Protein AF-A0A956HZP6-F1 (afdb_monomer)

Radius of gyration: 21.7 Å; Cα contacts (8 Å, |Δi|>4): 193; chains: 1; bounding box: 65×34×63 Å

Solvent-accessible surface area (backbone atoms only — not comparable to full-atom values): 13496 Å² total; per-residue (Å²): 107,74,57,55,53,46,36,63,72,67,69,56,86,74,52,71,66,60,50,50,33,56,49,45,29,56,68,40,27,44,42,41,53,42,36,45,30,47,44,70,70,51,49,24,51,63,95,44,74,67,92,66,64,68,86,61,44,36,73,67,46,27,52,52,44,39,52,51,35,52,50,25,48,51,52,38,52,54,50,51,49,52,28,51,78,69,73,67,53,59,60,72,40,51,50,50,49,54,52,50,31,52,51,35,38,43,37,48,64,71,26,70,66,41,36,44,52,56,35,54,49,50,52,50,51,53,51,49,54,56,48,50,54,52,51,50,52,53,42,22,54,32,50,77,69,64,50,51,68,50,70,67,62,46,60,32,31,35,71,73,70,13,40,53,42,37,55,50,47,55,48,50,52,53,49,51,52,51,51,50,46,53,50,42,48,75,66,38,77,83,57,35,43,59,93,66,80,30,88,51,58,63,63,56,52,48,44,63,52,52,50,51,54,49,50,53,47,50,52,51,46,54,49,53,54,62,57,65,66,43,94,83,58,50,91,75,66,44,86,91,48,60,68,57,77,79,128

pLDDT: mean 78.81, std 13.66, range [35.34, 98.06]

Foldseek 3Di:
DVLVVLCVVLVDDDDPVLVCLLVLLLVLLQPLLVLVCQLVVQQAAVPDRDPD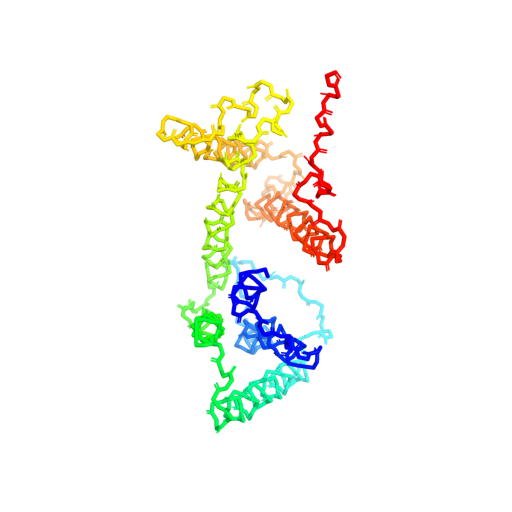PVVSNDPVNNVVSVVSNVVSVVVNVVVQVVCVVVVNHSVVSNVVSVVSSVLSNCLCVVPDTNHSVVSVVVVVVVVVVVVLVVVLVLLQVCLVVVQDPDPVSNCCHHPDVNVVSSVVVVVVVVVVLVVVLVVCQVVVVPVQPVVNVHPRHSVVSCCVRVVVVVVVVVVVVVQQVVVVPDPPDDSCNRPVRPRNPDD

Sequence (247 aa):
YLTDIYRKRAGTKESTRSRFIDYGLLMVSIYPIAAYKLVHSDFMLGDVEILIPDFLRIPATYWAVWAAFAFFLSAWLVKTWHEYRAGTVNVPKTLLIAVTASVAFFVPAAAEGERLELAFQSVNAWHAIQYMGILWYIQKIRKERGLIGSKFIRSISGQGRGAWLFYGFCFAVTMGMFFTLVSAANADIFGFSAKHGRDLGFQQYYYMGVLSCLLIHYVFDGYLFSVSHKAEQTLERIPFATPSLAR

Secondary structure (DSSP, 8-state):
-HHHHHHHHHT----HHHHHHHHHHHHHTTHHHHHHHHHTT--EETTEE----GGGSSHHHHHHHHHHHHHHHHHHHHHHHHHHHTT---HHHHHHHHHHHHHHHHHHHHS-TTBHHHHHHHHHHHHHHHHHHHHHHHHHHHHHTT----HHHHHHSSSTHHHHHHHHHHHHHHHHHHHHHHHHHHTTTTS-SGGGT----HHHHHHHHHHHHHHHHHHHHHHHHHHHTSTT--TTSSTT-PPP---

Structure (mmCIF, N/CA/C/O backbone):
data_AF-A0A956HZP6-F1
#
_entry.id   AF-A0A956HZP6-F1
#
loop_
_atom_site.group_PDB
_atom_site.id
_atom_site.type_symbol
_atom_site.label_atom_id
_atom_site.label_alt_id
_atom_site.label_comp_id
_atom_site.label_asym_id
_atom_site.label_entity_id
_atom_site.label_seq_id
_atom_site.pdbx_PDB_ins_code
_atom_site.Cartn_x
_atom_site.Cartn_y
_atom_site.Cartn_z
_atom_site.occupancy
_atom_site.B_iso_or_equiv
_atom_site.auth_seq_id
_atom_site.auth_comp_id
_atom_site.auth_asym_id
_atom_site.auth_atom_id
_atom_site.pdbx_PDB_model_num
ATOM 1 N N . TYR A 1 1 ? -6.935 -3.672 6.930 1.00 68.06 1 TYR A N 1
ATOM 2 C CA . TYR A 1 1 ? -6.952 -3.051 8.272 1.00 68.06 1 TYR A CA 1
ATOM 3 C C . TYR A 1 1 ? -8.075 -2.042 8.468 1.00 68.06 1 TYR A C 1
ATOM 5 O O . TYR A 1 1 ? -8.963 -2.318 9.262 1.00 68.06 1 TYR A O 1
ATOM 13 N N . LEU A 1 2 ? -8.103 -0.901 7.762 1.00 75.06 2 LEU A N 1
ATOM 14 C CA . LEU A 1 2 ? -9.185 0.091 7.931 1.00 75.06 2 LEU A CA 1
ATOM 15 C C . LEU A 1 2 ? -10.581 -0.507 7.682 1.00 75.06 2 LEU A C 1
ATOM 17 O O . LEU A 1 2 ? -11.509 -0.264 8.451 1.00 75.06 2 LEU A O 1
ATOM 21 N N . THR A 1 3 ? -10.710 -1.369 6.671 1.00 79.00 3 THR A N 1
ATOM 22 C CA . THR A 1 3 ? -11.930 -2.148 6.411 1.00 79.00 3 THR A CA 1
ATOM 23 C C . THR A 1 3 ? -12.341 -3.023 7.604 1.00 79.00 3 THR A C 1
ATOM 25 O O . THR A 1 3 ? -13.524 -3.108 7.917 1.00 79.00 3 THR A O 1
ATOM 28 N N . ASP A 1 4 ? -11.390 -3.611 8.335 1.00 77.19 4 ASP A N 1
ATOM 29 C CA . ASP A 1 4 ? -11.655 -4.415 9.538 1.00 77.19 4 ASP A CA 1
ATOM 30 C C . ASP A 1 4 ? -12.055 -3.577 10.750 1.00 77.19 4 ASP A C 1
ATOM 32 O O . ASP A 1 4 ? -12.904 -4.006 11.530 1.00 77.19 4 ASP A O 1
ATOM 36 N N . ILE A 1 5 ? -11.518 -2.361 10.884 1.00 77.44 5 ILE A N 1
ATOM 37 C CA . ILE A 1 5 ? -11.979 -1.408 11.903 1.00 77.44 5 ILE A CA 1
ATOM 38 C C . ILE A 1 5 ? -13.450 -1.062 11.663 1.00 77.44 5 ILE A C 1
ATOM 40 O O . ILE A 1 5 ? -14.246 -1.116 12.601 1.00 77.44 5 ILE A O 1
ATOM 44 N N . TYR A 1 6 ? -13.833 -0.757 10.419 1.00 82.50 6 TYR A N 1
ATOM 45 C CA . TYR A 1 6 ? -15.230 -0.467 10.090 1.00 82.50 6 TYR A CA 1
ATOM 46 C C . TYR A 1 6 ? -16.151 -1.664 10.338 1.00 82.50 6 TYR A C 1
ATOM 48 O O . TYR A 1 6 ? -17.255 -1.473 10.847 1.00 82.50 6 TYR A O 1
ATOM 56 N N . ARG A 1 7 ? -15.701 -2.891 10.048 1.00 80.38 7 ARG A N 1
ATOM 57 C CA . ARG A 1 7 ? -16.441 -4.122 10.381 1.00 80.38 7 ARG A CA 1
ATOM 58 C C . ARG A 1 7 ? -16.631 -4.276 11.887 1.00 80.38 7 ARG A C 1
ATOM 60 O O . ARG A 1 7 ? -17.752 -4.449 12.354 1.00 80.38 7 ARG A O 1
ATOM 67 N N . LYS A 1 8 ? -15.549 -4.144 12.660 1.00 80.19 8 LYS A N 1
ATOM 68 C CA . LYS A 1 8 ? -15.593 -4.252 14.125 1.00 80.19 8 LYS A CA 1
ATOM 69 C C . LYS A 1 8 ? -16.510 -3.194 14.739 1.00 80.19 8 LYS A C 1
ATOM 71 O O . LYS A 1 8 ? -17.263 -3.511 15.652 1.00 80.19 8 LYS A O 1
ATOM 76 N N . ARG A 1 9 ? -16.479 -1.963 14.219 1.00 81.25 9 ARG A N 1
ATOM 77 C CA . ARG A 1 9 ? -17.349 -0.866 14.665 1.00 81.25 9 ARG A CA 1
ATOM 78 C C . ARG A 1 9 ? -18.823 -1.110 14.340 1.00 81.25 9 ARG A C 1
ATOM 80 O O . ARG A 1 9 ? -19.668 -0.757 15.150 1.00 81.25 9 ARG A O 1
ATOM 87 N N . ALA A 1 10 ? -19.126 -1.697 13.184 1.00 82.44 10 ALA A N 1
ATOM 88 C CA . ALA A 1 10 ? -20.497 -2.029 12.804 1.00 82.44 10 ALA A CA 1
ATOM 89 C C . ALA A 1 10 ? -21.084 -3.190 13.627 1.00 82.44 10 ALA A C 1
ATOM 91 O O . ALA A 1 10 ? -22.293 -3.391 13.614 1.00 82.44 10 ALA A O 1
ATOM 92 N N . GLY A 1 11 ? -20.248 -3.970 14.325 1.00 77.19 11 GLY A N 1
ATOM 93 C CA . GLY A 1 11 ? -20.685 -5.120 15.122 1.00 77.19 11 GLY A CA 1
ATOM 94 C C . GLY A 1 11 ? -21.186 -6.305 14.287 1.00 77.19 11 GLY A C 1
ATOM 95 O O . GLY A 1 11 ? -21.578 -7.329 14.844 1.00 77.19 11 GLY A O 1
ATOM 96 N N . THR A 1 12 ? -21.147 -6.203 12.958 1.00 71.00 12 THR A N 1
ATOM 97 C CA . THR A 1 12 ? -21.610 -7.234 12.033 1.00 71.00 12 THR A CA 1
ATOM 98 C C . THR A 1 12 ? -20.493 -8.232 11.728 1.00 71.00 12 THR A C 1
ATOM 100 O O . THR A 1 12 ? -19.383 -7.877 11.324 1.00 71.00 12 THR A O 1
ATOM 103 N N . LYS A 1 13 ? -20.780 -9.525 11.918 1.00 72.81 13 LYS A N 1
ATOM 104 C CA . LYS A 1 13 ? -19.875 -10.608 11.510 1.00 72.81 13 LYS A CA 1
ATOM 105 C C . LYS A 1 13 ? -20.058 -10.884 10.020 1.00 72.81 13 LYS A C 1
ATOM 107 O O . LYS A 1 13 ? -20.946 -11.629 9.622 1.00 72.81 13 LYS A O 1
ATOM 112 N N . GLU A 1 14 ? -19.212 -10.275 9.198 1.00 77.31 14 GLU A N 1
ATOM 113 C CA . GLU A 1 14 ? -19.155 -10.570 7.764 1.00 77.31 14 GLU A CA 1
ATOM 114 C C . GLU A 1 14 ? -18.536 -11.949 7.497 1.00 77.31 14 GLU A C 1
ATOM 116 O O . GLU A 1 14 ? -17.606 -12.382 8.183 1.00 77.31 14 GLU A O 1
ATOM 121 N N . SER A 1 15 ? -19.035 -12.637 6.468 1.00 85.56 15 SER A N 1
ATOM 122 C CA . SER A 1 15 ? -18.525 -13.951 6.073 1.00 85.56 15 SER A CA 1
ATOM 123 C C . SER A 1 15 ? -17.097 -13.865 5.523 1.00 85.56 15 SER A C 1
ATOM 125 O O . SER A 1 15 ? -16.720 -12.887 4.876 1.00 85.56 15 SER A O 1
ATOM 127 N N . THR A 1 16 ? -16.303 -14.927 5.691 1.00 84.75 16 THR A N 1
ATOM 128 C CA . THR A 1 16 ? -14.944 -15.014 5.119 1.00 84.75 16 THR A CA 1
ATOM 129 C C . THR A 1 16 ? -14.937 -14.801 3.602 1.00 84.75 16 THR A C 1
ATOM 131 O O . THR A 1 16 ? -14.013 -14.189 3.074 1.00 84.75 16 THR A O 1
ATOM 134 N N . ARG A 1 17 ? -16.003 -15.223 2.906 1.00 89.06 17 ARG A N 1
ATOM 135 C CA . ARG A 1 17 ? -16.184 -14.984 1.465 1.00 89.06 17 ARG A CA 1
ATOM 136 C C . ARG A 1 17 ? -16.314 -13.494 1.138 1.00 89.06 17 ARG A C 1
ATOM 138 O O . ARG A 1 17 ? -15.636 -13.024 0.233 1.00 89.06 17 ARG A O 1
ATOM 145 N N . SER A 1 18 ? -17.116 -12.741 1.901 1.00 88.44 18 SER A N 1
ATOM 146 C CA . SER A 1 18 ? -17.241 -11.280 1.736 1.00 88.44 18 SER A CA 1
ATOM 147 C C . SER A 1 18 ? -15.884 -10.591 1.898 1.00 88.44 18 SER A C 1
ATOM 149 O O . SER A 1 18 ? -15.518 -9.718 1.112 1.00 88.44 18 SER A O 1
ATOM 151 N N . ARG A 1 19 ? -15.085 -11.061 2.862 1.00 88.50 19 ARG A N 1
ATOM 152 C CA . ARG A 1 19 ? -13.737 -10.541 3.113 1.00 88.50 19 ARG A CA 1
ATOM 153 C C . ARG A 1 19 ? -12.774 -10.845 1.970 1.00 88.50 19 ARG A C 1
ATOM 155 O O . ARG A 1 19 ? -12.043 -9.951 1.564 1.00 88.50 19 ARG A O 1
ATOM 162 N N . PHE A 1 20 ? -12.797 -12.071 1.449 1.00 91.06 20 PHE A N 1
ATOM 163 C CA . PHE A 1 20 ? -11.982 -12.468 0.301 1.00 91.06 20 PHE A CA 1
ATOM 164 C C . PHE A 1 20 ? -12.288 -11.615 -0.934 1.00 91.06 20 PHE A C 1
ATOM 166 O O . PHE A 1 20 ? -11.363 -11.150 -1.588 1.00 91.06 20 PHE A O 1
ATOM 173 N N . ILE A 1 21 ? -13.567 -11.341 -1.203 1.00 94.38 21 ILE A N 1
ATOM 174 C CA . ILE A 1 21 ? -13.983 -10.465 -2.306 1.00 94.38 21 ILE A CA 1
ATOM 175 C C . ILE A 1 21 ? -13.470 -9.033 -2.092 1.00 94.38 21 ILE A C 1
ATOM 177 O O . ILE A 1 21 ? -12.857 -8.467 -2.993 1.00 94.38 21 ILE A O 1
ATOM 181 N N . ASP A 1 22 ? -13.672 -8.467 -0.895 1.00 92.69 22 ASP A N 1
ATOM 182 C CA . ASP A 1 22 ? -13.237 -7.101 -0.570 1.00 92.69 22 ASP A CA 1
ATOM 183 C C . ASP A 1 22 ? -11.719 -6.927 -0.728 1.00 92.69 22 ASP A C 1
ATOM 185 O O . ASP A 1 22 ? -11.260 -5.964 -1.338 1.00 92.69 22 ASP A O 1
ATOM 189 N N . TYR A 1 23 ? -10.926 -7.850 -0.176 1.00 90.38 23 TYR A N 1
ATOM 190 C CA . TYR A 1 23 ? -9.468 -7.770 -0.269 1.00 90.38 23 TYR A CA 1
ATOM 191 C C . TYR A 1 23 ? -8.949 -8.118 -1.655 1.00 90.38 23 TYR A C 1
ATOM 193 O O . TYR A 1 23 ? -7.990 -7.496 -2.100 1.00 90.38 23 TYR A O 1
ATOM 201 N N . GLY A 1 24 ? -9.583 -9.077 -2.331 1.00 92.44 24 GLY A N 1
ATOM 202 C CA . GLY A 1 24 ? -9.247 -9.442 -3.697 1.00 92.44 24 GLY A CA 1
ATOM 203 C C . GLY A 1 24 ? -9.365 -8.240 -4.621 1.00 92.44 24 GLY A C 1
ATOM 204 O O . GLY A 1 24 ? -8.387 -7.906 -5.277 1.00 92.44 24 GLY A O 1
ATOM 205 N N . LEU A 1 25 ? -10.494 -7.518 -4.580 1.00 95.38 25 LEU A N 1
ATOM 206 C CA . LEU A 1 25 ? -10.690 -6.299 -5.372 1.00 95.38 25 LEU A CA 1
ATOM 207 C C . LEU A 1 25 ? -9.624 -5.237 -5.072 1.00 95.38 25 LEU A C 1
ATOM 209 O O . LEU A 1 25 ? -9.008 -4.710 -5.995 1.00 95.38 25 LEU A O 1
ATOM 213 N N . LEU A 1 26 ? -9.383 -4.940 -3.791 1.00 91.12 26 LEU A N 1
ATOM 214 C CA . LEU A 1 26 ? -8.375 -3.954 -3.392 1.00 91.12 26 LEU A CA 1
ATOM 215 C C . LEU A 1 26 ? -6.977 -4.335 -3.891 1.00 91.12 26 LEU A C 1
ATOM 217 O O . LEU A 1 26 ? -6.274 -3.483 -4.424 1.00 91.12 26 LEU A O 1
ATOM 221 N N . MET A 1 27 ? -6.603 -5.610 -3.765 1.00 87.88 27 MET A N 1
ATOM 222 C CA . MET A 1 27 ? -5.305 -6.116 -4.203 1.00 87.88 27 MET A CA 1
ATOM 223 C C . MET A 1 27 ? -5.149 -6.001 -5.717 1.00 87.88 27 MET A C 1
ATOM 225 O O . MET A 1 27 ? -4.124 -5.524 -6.190 1.00 87.88 27 MET A O 1
ATOM 229 N N . VAL A 1 28 ? -6.156 -6.423 -6.484 1.00 92.19 28 VAL A N 1
ATOM 230 C CA . VAL A 1 28 ? -6.029 -6.485 -7.944 1.00 92.19 28 VAL A CA 1
ATOM 231 C C . VAL A 1 28 ? -6.255 -5.141 -8.632 1.00 92.19 28 VAL A C 1
ATOM 233 O O . VAL A 1 28 ? -5.810 -4.984 -9.758 1.00 92.19 28 VAL A O 1
ATOM 236 N N . SER A 1 29 ? -6.899 -4.165 -7.981 1.00 92.38 29 SER A N 1
ATOM 237 C CA . SER A 1 29 ? -7.349 -2.914 -8.617 1.00 92.38 29 SER A CA 1
ATOM 238 C C . SER A 1 29 ? -6.265 -2.053 -9.274 1.00 92.38 29 SER A C 1
ATOM 240 O O . SER A 1 29 ? -6.570 -1.387 -10.255 1.00 92.38 29 SER A O 1
ATOM 242 N N . ILE A 1 30 ? -5.014 -2.084 -8.801 1.00 87.75 30 ILE A N 1
ATOM 243 C CA . ILE A 1 30 ? -3.917 -1.274 -9.370 1.00 87.75 30 ILE A CA 1
ATOM 244 C C . ILE A 1 30 ? -3.294 -1.892 -10.630 1.00 87.75 30 ILE A C 1
ATOM 246 O O . ILE A 1 30 ? -2.628 -1.215 -11.410 1.00 87.75 30 ILE A O 1
ATOM 250 N N . TYR A 1 31 ? -3.486 -3.193 -10.845 1.00 87.94 31 TYR A N 1
ATOM 251 C CA . TYR A 1 31 ? -2.747 -3.939 -11.857 1.00 87.94 31 TYR A CA 1
ATOM 252 C C . TYR A 1 31 ? -3.315 -3.937 -13.287 1.00 87.94 31 TYR A C 1
ATOM 254 O O . TYR A 1 31 ? -2.500 -4.136 -14.180 1.00 87.94 31 TYR A O 1
ATOM 262 N N . PRO A 1 32 ? -4.612 -3.718 -13.601 1.00 91.31 32 PRO A N 1
ATOM 263 C CA . PRO A 1 32 ? -5.118 -3.933 -14.963 1.00 91.31 32 PRO A CA 1
ATOM 264 C C . PRO A 1 32 ? -4.443 -3.044 -16.008 1.00 91.31 32 PRO A C 1
ATOM 266 O O . PRO A 1 32 ? -3.954 -3.529 -17.029 1.00 91.31 32 PRO A O 1
ATOM 269 N N . ILE A 1 33 ? -4.362 -1.742 -15.730 1.00 88.31 33 ILE A N 1
ATOM 270 C CA . ILE A 1 33 ? -3.732 -0.772 -16.632 1.00 88.31 33 ILE A CA 1
ATOM 271 C C . ILE A 1 33 ? -2.204 -0.896 -16.571 1.00 88.31 33 ILE A C 1
ATOM 273 O O . ILE A 1 33 ? -1.542 -0.824 -17.603 1.00 88.31 33 ILE A O 1
ATOM 277 N N . ALA A 1 34 ? -1.637 -1.165 -15.391 1.00 83.94 34 ALA A N 1
ATOM 278 C CA . ALA A 1 34 ? -0.199 -1.381 -15.241 1.00 83.94 34 ALA A CA 1
ATOM 279 C C . ALA A 1 34 ? 0.294 -2.615 -16.022 1.00 83.94 34 ALA A C 1
ATOM 281 O O . ALA A 1 34 ? 1.313 -2.541 -16.698 1.00 83.94 34 ALA A O 1
ATOM 282 N N . ALA A 1 35 ? -0.442 -3.729 -15.977 1.00 87.19 35 ALA A N 1
ATOM 283 C CA . ALA A 1 35 ? -0.124 -4.955 -16.707 1.00 87.19 35 ALA A CA 1
ATOM 284 C C . ALA A 1 35 ? -0.282 -4.776 -18.222 1.00 87.19 35 ALA A C 1
ATOM 286 O O . ALA A 1 35 ? 0.504 -5.328 -18.987 1.00 87.19 35 ALA A O 1
ATOM 287 N N . TYR A 1 36 ? -1.264 -3.982 -18.660 1.00 87.62 36 TYR A N 1
ATOM 288 C CA . TYR A 1 36 ? -1.390 -3.614 -20.069 1.00 87.62 36 TYR A CA 1
ATOM 289 C C . TYR A 1 36 ? -0.157 -2.836 -20.550 1.00 87.62 36 TYR A C 1
ATOM 291 O O . TYR A 1 36 ? 0.459 -3.239 -21.535 1.00 87.62 36 TYR A O 1
ATOM 299 N N . LYS A 1 37 ? 0.248 -1.786 -19.819 1.00 82.62 37 LYS A N 1
ATOM 300 C CA . LYS A 1 37 ? 1.456 -0.999 -20.123 1.00 82.62 37 LYS A CA 1
ATOM 301 C C . LYS A 1 37 ? 2.733 -1.848 -20.086 1.00 82.62 37 LYS A C 1
ATOM 303 O O . LYS A 1 37 ? 3.592 -1.700 -20.944 1.00 82.62 37 LYS A O 1
ATOM 308 N N . LEU A 1 38 ? 2.822 -2.783 -19.137 1.00 82.06 38 LEU A N 1
ATOM 309 C CA . LEU A 1 38 ? 3.926 -3.742 -19.008 1.00 82.06 38 LEU A CA 1
ATOM 310 C C . LEU A 1 38 ? 4.116 -4.598 -20.260 1.00 82.06 38 LEU A C 1
ATOM 312 O O . LEU A 1 38 ? 5.244 -4.782 -20.704 1.00 82.06 38 LEU A O 1
ATOM 316 N N . VAL A 1 39 ? 3.031 -5.126 -20.824 1.00 84.44 39 VAL A N 1
ATOM 317 C CA . VAL A 1 39 ? 3.097 -6.009 -22.000 1.00 84.44 39 VAL A CA 1
ATOM 318 C C . VAL A 1 39 ? 3.384 -5.235 -23.291 1.00 84.44 39 VAL A C 1
ATOM 320 O O . VAL A 1 39 ? 4.000 -5.784 -24.197 1.00 84.44 39 VAL A O 1
ATOM 323 N N . HIS A 1 40 ? 2.977 -3.967 -23.376 1.00 83.38 40 HIS A N 1
ATOM 324 C CA . HIS A 1 40 ? 3.163 -3.132 -24.571 1.00 83.38 40 HIS A CA 1
ATOM 325 C C . HIS A 1 40 ? 4.442 -2.280 -24.536 1.00 83.38 40 HIS A C 1
ATOM 327 O O . HIS A 1 40 ? 4.597 -1.388 -25.361 1.00 83.38 40 HIS A O 1
ATOM 333 N N . SER A 1 41 ? 5.363 -2.566 -23.610 1.00 67.88 41 SER A N 1
ATOM 334 C CA . SER A 1 41 ? 6.634 -1.841 -23.439 1.00 67.88 41 SER A CA 1
ATOM 335 C C . SER A 1 41 ? 6.494 -0.347 -23.115 1.00 67.88 41 SER A C 1
ATOM 337 O O . SER A 1 41 ? 7.453 0.404 -23.243 1.00 67.88 41 SER A O 1
ATOM 339 N N . ASP A 1 42 ? 5.342 0.067 -22.584 1.00 63.59 42 ASP A N 1
ATOM 340 C CA . ASP A 1 42 ? 5.111 1.414 -22.035 1.00 63.59 42 ASP A CA 1
ATOM 341 C C . ASP A 1 42 ? 5.519 1.505 -20.548 1.00 63.59 42 ASP A C 1
ATOM 343 O O . ASP A 1 42 ? 5.164 2.446 -19.834 1.00 63.59 42 ASP A O 1
ATOM 347 N N . PHE A 1 43 ? 6.218 0.487 -20.036 1.00 64.06 43 PHE A N 1
ATOM 348 C CA . PHE A 1 43 ? 6.687 0.405 -18.651 1.00 64.06 43 PHE A CA 1
ATOM 349 C C . PHE A 1 43 ? 8.136 0.880 -18.560 1.00 64.06 43 PHE A C 1
ATOM 351 O O . PHE A 1 43 ? 9.050 0.127 -18.221 1.00 64.06 43 PHE A O 1
ATOM 358 N N . MET A 1 44 ? 8.320 2.148 -18.900 1.00 60.53 44 MET A N 1
ATOM 359 C CA . MET A 1 44 ? 9.574 2.856 -18.689 1.00 60.53 44 MET A CA 1
ATOM 360 C C . MET A 1 44 ? 9.600 3.482 -17.296 1.00 60.53 44 MET A C 1
ATOM 362 O O . MET A 1 44 ? 8.571 3.612 -16.622 1.00 60.53 44 MET A O 1
ATOM 366 N N . LEU A 1 45 ? 10.810 3.796 -16.850 1.00 59.22 45 LEU A N 1
ATOM 367 C CA . LEU A 1 45 ? 11.099 4.269 -15.510 1.00 59.22 45 LEU A CA 1
ATOM 368 C C . LEU A 1 45 ? 12.030 5.483 -15.600 1.00 59.22 45 LEU A C 1
ATOM 370 O O . LEU A 1 45 ? 13.232 5.409 -15.328 1.00 59.22 45 LEU A O 1
ATOM 374 N N . GLY A 1 46 ? 11.494 6.600 -16.090 1.00 63.34 46 GLY A N 1
ATOM 375 C CA . GLY A 1 46 ? 12.338 7.580 -16.779 1.00 63.34 46 GLY A CA 1
ATOM 376 C C . GLY A 1 46 ? 12.995 6.912 -17.992 1.00 63.34 46 GLY A C 1
ATOM 377 O O . GLY A 1 46 ? 12.311 6.223 -18.736 1.00 63.34 46 GLY A O 1
ATOM 378 N N . ASP A 1 47 ? 14.317 7.019 -18.130 1.00 63.03 47 ASP A N 1
ATOM 379 C CA . ASP A 1 47 ? 15.038 6.497 -19.306 1.00 63.03 47 ASP A CA 1
ATOM 380 C C . ASP A 1 47 ? 15.465 5.015 -19.189 1.00 63.03 47 ASP A C 1
ATOM 382 O O . ASP A 1 47 ? 16.180 4.500 -20.050 1.00 63.03 47 ASP A O 1
ATOM 386 N N . VAL A 1 48 ? 15.085 4.318 -18.108 1.00 59.22 48 VAL A N 1
ATOM 387 C CA . VAL A 1 48 ? 15.507 2.930 -17.852 1.00 59.22 48 VAL A CA 1
ATOM 388 C C . VAL A 1 48 ? 14.346 1.960 -18.033 1.00 59.22 48 VAL A C 1
ATOM 390 O O . VAL A 1 48 ? 13.348 2.006 -17.312 1.00 59.22 48 VAL A O 1
ATOM 393 N N . GLU A 1 49 ? 14.521 1.010 -18.951 1.00 61.94 49 GLU A N 1
ATOM 394 C CA . GLU A 1 49 ? 13.633 -0.141 -19.078 1.00 61.94 49 GLU A CA 1
ATOM 395 C C . GLU A 1 49 ? 13.872 -1.105 -17.904 1.00 61.94 49 GLU A C 1
ATOM 397 O O . GLU A 1 49 ? 14.990 -1.579 -17.673 1.00 61.94 49 GLU A O 1
ATOM 402 N N . ILE A 1 50 ? 12.825 -1.428 -17.138 1.00 64.19 50 ILE A N 1
ATOM 403 C CA . ILE A 1 50 ? 12.944 -2.468 -16.112 1.00 64.19 50 ILE A CA 1
ATOM 404 C C . ILE A 1 50 ? 13.078 -3.826 -16.799 1.00 64.19 50 ILE A C 1
ATOM 406 O O . ILE A 1 50 ? 12.251 -4.213 -17.629 1.00 64.19 50 ILE A O 1
ATOM 410 N N . LEU A 1 51 ? 14.075 -4.598 -16.363 1.00 64.56 51 LEU A N 1
ATOM 411 C CA . LEU A 1 51 ? 14.208 -6.010 -16.708 1.00 64.56 51 LEU A CA 1
ATOM 412 C C . LEU A 1 51 ? 13.035 -6.793 -16.110 1.00 64.56 51 LEU A C 1
ATOM 414 O O . LEU A 1 51 ? 13.041 -7.184 -14.942 1.00 64.56 51 LEU A O 1
ATOM 418 N N . ILE A 1 52 ? 12.010 -6.999 -16.927 1.00 70.19 52 ILE A N 1
ATOM 419 C CA . ILE A 1 52 ? 10.842 -7.806 -16.592 1.00 70.19 52 ILE A CA 1
ATOM 420 C C . ILE A 1 52 ? 11.005 -9.134 -17.326 1.00 70.19 52 ILE A C 1
ATOM 422 O O . ILE A 1 52 ? 11.183 -9.099 -18.542 1.00 70.19 52 ILE A O 1
ATOM 426 N N . PRO A 1 53 ? 10.929 -10.284 -16.633 1.00 77.88 53 PRO A N 1
ATOM 427 C CA . PRO A 1 53 ? 11.045 -11.589 -17.270 1.00 77.88 53 PRO A CA 1
ATOM 428 C C . PRO A 1 53 ? 10.109 -11.745 -18.475 1.00 77.88 53 PRO A C 1
ATOM 430 O O . PRO A 1 53 ? 8.920 -11.439 -18.371 1.00 77.88 53 PRO A O 1
ATOM 433 N N . ASP A 1 54 ? 10.616 -12.285 -19.584 1.00 81.38 54 ASP A N 1
ATOM 434 C CA . ASP A 1 54 ? 9.870 -12.387 -20.851 1.00 81.38 54 ASP A CA 1
ATOM 435 C C . ASP A 1 54 ? 8.540 -13.135 -20.713 1.00 81.38 54 ASP A C 1
ATOM 437 O O . ASP A 1 54 ? 7.547 -12.781 -21.346 1.00 81.38 54 ASP A O 1
ATOM 441 N N . PHE A 1 55 ? 8.475 -14.124 -19.817 1.00 84.38 55 PHE A N 1
ATOM 442 C CA . PHE A 1 55 ? 7.246 -14.879 -19.565 1.00 84.38 55 PHE A CA 1
ATOM 443 C C . PHE A 1 55 ? 6.106 -14.021 -18.987 1.00 84.38 55 PHE A C 1
ATOM 445 O O . PHE A 1 55 ? 4.950 -14.428 -19.062 1.00 84.38 55 PHE A O 1
ATOM 452 N N . LEU A 1 56 ? 6.405 -12.847 -18.414 1.00 82.44 56 LEU A N 1
ATOM 453 C CA . LEU A 1 56 ? 5.406 -11.884 -17.942 1.00 82.44 56 LEU A CA 1
ATOM 454 C C . LEU A 1 56 ? 4.994 -10.887 -19.031 1.00 82.44 56 LEU A C 1
ATOM 456 O O . LEU A 1 56 ? 3.924 -10.295 -18.917 1.00 82.44 56 LEU A O 1
ATOM 460 N N . ARG A 1 57 ? 5.780 -10.733 -20.101 1.00 82.25 57 ARG A N 1
ATOM 461 C CA . ARG A 1 57 ? 5.520 -9.796 -21.209 1.00 82.25 57 ARG A CA 1
ATOM 462 C C . ARG A 1 57 ? 4.596 -10.373 -22.291 1.00 82.25 57 ARG A C 1
ATOM 464 O O . ARG A 1 57 ? 4.462 -9.806 -23.366 1.00 82.25 57 ARG A O 1
ATOM 471 N N . ILE A 1 58 ? 3.943 -11.503 -22.028 1.00 90.38 58 ILE A N 1
ATOM 472 C CA . ILE A 1 58 ? 3.012 -12.126 -22.974 1.00 90.38 58 ILE A CA 1
ATOM 473 C C . ILE A 1 58 ? 1.595 -11.541 -22.842 1.00 90.38 58 ILE A C 1
ATOM 475 O O . ILE A 1 58 ? 1.171 -11.200 -21.733 1.00 90.38 58 ILE A O 1
ATOM 479 N N . PRO A 1 59 ? 0.791 -11.514 -23.926 1.00 91.50 59 PRO A N 1
ATOM 480 C CA . PRO A 1 59 ? -0.596 -11.044 -23.873 1.00 91.50 59 PRO A CA 1
ATOM 481 C C . PRO A 1 59 ? -1.455 -11.743 -22.811 1.00 91.50 59 PRO A C 1
ATOM 483 O O . PRO A 1 59 ? -2.328 -11.126 -22.202 1.00 91.50 59 PRO A O 1
ATOM 486 N N . ALA A 1 60 ? -1.184 -13.023 -22.539 1.00 91.75 60 ALA A N 1
ATOM 487 C CA . ALA A 1 60 ? -1.895 -13.781 -21.514 1.00 91.75 60 ALA A CA 1
ATOM 488 C C . ALA A 1 60 ? -1.790 -13.143 -20.115 1.00 91.75 60 ALA A C 1
ATOM 490 O O . ALA A 1 60 ? -2.739 -13.246 -19.339 1.00 91.75 60 ALA A O 1
ATOM 491 N N . THR A 1 61 ? -0.692 -12.443 -19.803 1.00 89.88 61 THR A N 1
ATOM 492 C CA . THR A 1 61 ? -0.490 -11.787 -18.505 1.00 89.88 61 THR A CA 1
ATOM 493 C C . THR A 1 61 ? -1.531 -10.704 -18.259 1.00 89.88 61 THR A C 1
ATOM 495 O O . THR A 1 61 ? -2.232 -10.749 -17.247 1.00 89.88 61 THR A O 1
ATOM 498 N N . TYR A 1 62 ? -1.677 -9.738 -19.175 1.00 91.31 62 TYR A N 1
ATOM 499 C CA . TYR A 1 62 ? -2.633 -8.652 -18.952 1.00 91.31 62 TYR A CA 1
ATOM 500 C C . TYR A 1 62 ? -4.074 -9.167 -19.029 1.00 91.31 62 TYR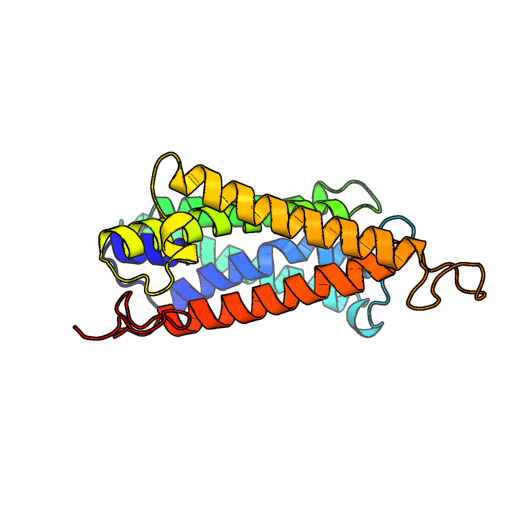 A C 1
ATOM 502 O O . TYR A 1 62 ? -4.893 -8.758 -18.209 1.00 91.31 62 TYR A O 1
ATOM 510 N N . TRP A 1 63 ? -4.384 -10.122 -19.917 1.00 94.00 63 TRP A N 1
ATOM 511 C CA . TRP A 1 63 ? -5.707 -10.756 -19.948 1.00 94.00 63 TRP A CA 1
ATOM 512 C C . TRP A 1 63 ? -6.051 -11.457 -18.631 1.00 94.00 63 TRP A C 1
ATOM 514 O O . TRP A 1 63 ? -7.166 -11.298 -18.136 1.00 94.00 63 TRP A O 1
ATOM 524 N N . ALA A 1 64 ? -5.105 -12.180 -18.023 1.00 94.44 64 ALA A N 1
ATOM 525 C CA . ALA A 1 64 ? -5.309 -12.831 -16.731 1.00 94.44 64 ALA A CA 1
ATOM 526 C C . ALA A 1 64 ? -5.566 -11.813 -15.607 1.00 94.44 64 ALA A C 1
ATOM 528 O O . ALA A 1 64 ? -6.479 -11.999 -14.801 1.00 94.44 64 ALA A O 1
ATOM 529 N N . VAL A 1 65 ? -4.809 -10.712 -15.577 1.00 93.81 65 VAL A N 1
ATOM 530 C CA . VAL A 1 65 ? -5.001 -9.629 -14.597 1.00 93.81 65 VAL A CA 1
ATOM 531 C C . VAL A 1 65 ? -6.361 -8.951 -14.780 1.00 93.81 65 VAL A C 1
ATOM 533 O O . VAL A 1 65 ? -7.081 -8.744 -13.802 1.00 93.81 65 VAL A O 1
ATOM 536 N N . TRP A 1 66 ? -6.751 -8.646 -16.020 1.00 95.62 66 TRP A N 1
ATOM 537 C CA . TRP A 1 66 ? -8.060 -8.070 -16.333 1.00 95.62 66 TRP A CA 1
ATOM 538 C C . TRP A 1 66 ? -9.207 -9.011 -15.968 1.00 95.62 66 TRP A C 1
ATOM 540 O O . TRP A 1 66 ? -10.188 -8.566 -15.374 1.00 95.62 66 TRP A O 1
ATOM 550 N N . ALA A 1 67 ? -9.076 -10.308 -16.252 1.00 96.62 67 ALA A N 1
ATOM 551 C CA . ALA A 1 67 ? -10.063 -11.311 -15.870 1.00 96.62 67 ALA A CA 1
ATOM 552 C C . ALA A 1 67 ? -10.210 -11.407 -14.343 1.00 96.62 67 ALA A C 1
ATOM 554 O O . ALA A 1 67 ? -11.331 -11.412 -13.831 1.00 96.62 67 ALA A O 1
ATOM 555 N N . ALA A 1 68 ? -9.095 -11.415 -13.605 1.00 96.38 68 ALA A N 1
ATOM 556 C CA . ALA A 1 68 ? -9.109 -11.410 -12.145 1.00 96.38 68 ALA A CA 1
ATOM 557 C C . ALA A 1 68 ? -9.784 -10.145 -11.588 1.00 96.38 68 ALA A C 1
ATOM 559 O O . ALA A 1 68 ? -10.646 -10.238 -10.713 1.00 96.38 68 ALA A O 1
ATOM 560 N N . PHE A 1 69 ? -9.447 -8.968 -12.123 1.00 96.69 69 PHE A N 1
ATOM 561 C CA . PHE A 1 69 ? -10.081 -7.710 -11.731 1.00 96.69 69 PHE A CA 1
ATOM 562 C C . PHE A 1 69 ? -11.583 -7.705 -12.026 1.00 96.69 69 PHE A C 1
ATOM 564 O O . PHE A 1 69 ? -12.373 -7.416 -11.129 1.00 96.69 69 PHE A O 1
ATOM 571 N N . ALA A 1 70 ? -11.992 -8.089 -13.237 1.00 97.31 70 ALA A N 1
ATOM 572 C CA . ALA A 1 70 ? -13.397 -8.158 -13.626 1.00 97.31 70 ALA A CA 1
ATOM 573 C C . ALA A 1 70 ? -14.189 -9.130 -12.739 1.00 97.31 70 ALA A C 1
ATOM 575 O O . ALA A 1 70 ? -15.302 -8.808 -12.316 1.00 97.31 70 ALA A O 1
ATOM 576 N N . PHE A 1 71 ? -13.604 -10.283 -12.398 1.00 97.56 71 PHE A N 1
ATOM 577 C CA . PHE A 1 71 ? -14.192 -11.241 -11.466 1.00 97.56 71 PHE A CA 1
ATOM 578 C C . PHE A 1 71 ? -14.414 -10.622 -10.082 1.00 97.56 71 PHE A C 1
ATOM 580 O O . PHE A 1 71 ? -15.539 -10.637 -9.579 1.00 97.56 71 PHE A O 1
ATOM 587 N N . PHE A 1 72 ? -13.374 -10.044 -9.472 1.00 98.06 72 PHE A N 1
ATOM 588 C CA . PHE A 1 72 ? -13.482 -9.465 -8.131 1.00 98.06 72 PHE A CA 1
ATOM 589 C C . PHE A 1 72 ? -14.396 -8.241 -8.090 1.00 98.06 72 PHE A C 1
ATOM 591 O O . PHE A 1 72 ? -15.166 -8.102 -7.141 1.00 98.06 72 PHE A O 1
ATOM 598 N N . LEU A 1 73 ? -14.365 -7.391 -9.118 1.00 97.81 73 LEU A N 1
ATOM 599 C CA . LEU A 1 73 ? -15.256 -6.240 -9.233 1.00 97.81 73 LEU A CA 1
ATOM 600 C C . LEU A 1 73 ? -16.715 -6.687 -9.347 1.00 97.81 73 LEU A C 1
ATOM 602 O O . LEU A 1 73 ? -17.562 -6.206 -8.598 1.00 97.81 73 LEU A O 1
ATOM 606 N N . SER A 1 74 ? -17.007 -7.650 -10.222 1.00 97.81 74 SER A N 1
ATOM 607 C CA . SER A 1 74 ? -18.365 -8.179 -10.398 1.00 97.81 74 SER A CA 1
ATOM 608 C C . SER A 1 74 ? -18.868 -8.854 -9.124 1.00 97.81 74 SER A C 1
ATOM 610 O O . SER A 1 74 ? -19.977 -8.578 -8.668 1.00 97.81 74 SER A O 1
ATOM 612 N N . ALA A 1 75 ? -18.033 -9.688 -8.497 1.00 97.19 75 ALA A N 1
ATOM 613 C CA . ALA A 1 75 ? -18.356 -10.331 -7.229 1.00 97.19 75 ALA A CA 1
ATOM 614 C C . ALA A 1 75 ? -18.617 -9.300 -6.123 1.00 97.19 75 ALA A C 1
ATOM 616 O O . ALA A 1 75 ? -19.555 -9.461 -5.343 1.00 97.19 75 ALA A O 1
ATOM 617 N N . TRP A 1 76 ? -17.823 -8.227 -6.067 1.00 97.69 76 TRP A N 1
ATOM 618 C CA . TRP A 1 76 ? -18.003 -7.144 -5.107 1.00 97.69 76 TRP A CA 1
ATOM 619 C C . TRP A 1 76 ? -19.304 -6.379 -5.349 1.00 97.69 76 TRP A C 1
ATOM 621 O O . TRP A 1 76 ? -20.070 -6.205 -4.406 1.00 97.69 76 TRP A O 1
ATOM 631 N N . LEU A 1 77 ? -19.615 -6.017 -6.598 1.00 97.56 77 LEU A N 1
ATOM 632 C CA . LEU A 1 77 ? -20.861 -5.335 -6.964 1.00 97.56 77 LEU A CA 1
ATOM 633 C C . LEU A 1 77 ? -22.097 -6.171 -6.614 1.00 97.56 77 LEU A C 1
ATOM 635 O O . LEU A 1 77 ? -23.000 -5.676 -5.940 1.00 97.56 77 LEU A O 1
ATOM 639 N N . VAL A 1 78 ? -22.121 -7.449 -7.009 1.00 97.00 78 VAL A N 1
ATOM 640 C CA . VAL A 1 78 ? -23.223 -8.376 -6.702 1.00 97.00 78 VAL A CA 1
ATOM 641 C C . VAL A 1 78 ? -23.392 -8.523 -5.192 1.00 97.00 78 VAL A C 1
ATOM 643 O O . VAL A 1 78 ? -24.496 -8.397 -4.661 1.00 97.00 78 VAL A O 1
ATOM 646 N N . LYS A 1 79 ? -22.290 -8.734 -4.470 1.00 95.38 79 LYS A N 1
ATOM 647 C CA . LYS A 1 79 ? -22.301 -8.864 -3.013 1.00 95.38 79 LYS A CA 1
ATOM 648 C C . LYS A 1 79 ? -22.806 -7.590 -2.330 1.00 95.38 79 LYS A C 1
ATOM 650 O O . LYS A 1 79 ? -23.680 -7.671 -1.471 1.00 95.38 79 LYS A O 1
ATOM 655 N N . THR A 1 80 ? -22.293 -6.422 -2.710 1.00 94.81 80 THR A N 1
ATOM 656 C CA . THR A 1 80 ? -22.708 -5.128 -2.156 1.00 94.81 80 THR A CA 1
ATOM 657 C C . THR A 1 80 ? -24.171 -4.827 -2.472 1.00 94.81 80 THR A C 1
ATOM 659 O O . THR A 1 80 ? -24.877 -4.314 -1.608 1.00 94.81 80 THR A O 1
ATOM 662 N N . TRP A 1 81 ? -24.662 -5.204 -3.655 1.00 95.88 81 TRP A N 1
ATOM 663 C CA . TRP A 1 81 ? -26.081 -5.115 -3.994 1.00 95.88 81 TRP A CA 1
ATOM 664 C C . TRP A 1 81 ? -26.949 -5.982 -3.074 1.00 95.88 81 TRP A C 1
ATOM 666 O O . TRP A 1 81 ? -27.952 -5.504 -2.544 1.00 95.88 81 TRP A O 1
ATOM 676 N N . HIS A 1 82 ? -26.549 -7.230 -2.815 1.00 94.38 82 HIS A N 1
ATOM 677 C CA . HIS A 1 82 ? -27.253 -8.091 -1.863 1.00 94.38 82 HIS A CA 1
ATOM 678 C C . HIS A 1 82 ? -27.227 -7.530 -0.433 1.00 94.38 82 HIS A C 1
ATOM 680 O O . HIS A 1 82 ? -28.266 -7.512 0.225 1.00 94.38 82 HIS A O 1
ATOM 686 N N . GLU A 1 83 ? -26.081 -7.025 0.036 1.00 92.88 83 GLU A N 1
ATOM 687 C CA . GLU A 1 83 ? -25.949 -6.365 1.348 1.00 92.88 83 GLU A CA 1
ATOM 688 C C . GLU A 1 83 ? -26.840 -5.109 1.442 1.00 92.88 83 GLU A C 1
ATOM 690 O O . GLU A 1 83 ? -27.470 -4.865 2.472 1.00 92.88 83 GLU A O 1
ATOM 695 N N . TYR A 1 84 ? -26.947 -4.332 0.358 1.00 93.06 84 TYR A N 1
ATOM 696 C CA . TYR A 1 84 ? -27.826 -3.163 0.272 1.00 93.06 84 TYR A CA 1
ATOM 697 C C . TYR A 1 84 ? -29.305 -3.559 0.342 1.00 93.06 84 TYR A C 1
ATOM 699 O O . TYR A 1 84 ? -30.052 -3.018 1.155 1.00 93.06 84 TYR A O 1
ATOM 707 N N . ARG A 1 85 ? -29.723 -4.554 -0.451 1.00 95.31 85 ARG A N 1
ATOM 708 C CA . ARG A 1 85 ? -31.102 -5.073 -0.455 1.00 95.31 85 ARG A CA 1
ATOM 709 C C . ARG A 1 85 ? -31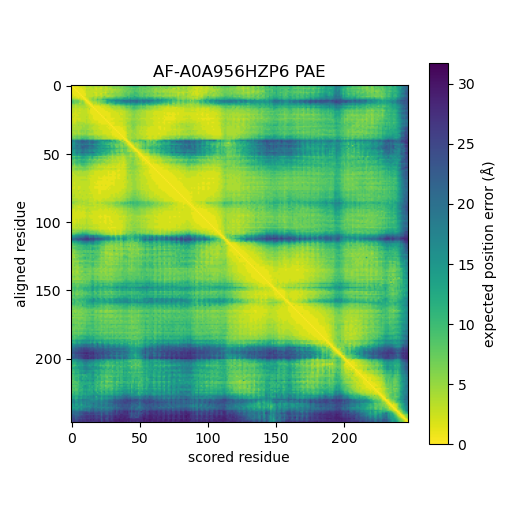.510 -5.683 0.886 1.00 95.31 85 ARG A C 1
ATOM 711 O O . ARG A 1 85 ? -32.681 -5.615 1.239 1.00 95.31 85 ARG A O 1
ATOM 718 N N . ALA A 1 86 ? -30.561 -6.260 1.620 1.00 91.38 86 ALA A N 1
ATOM 719 C CA . ALA A 1 86 ? -30.784 -6.826 2.947 1.00 91.38 86 ALA A CA 1
ATOM 720 C C . ALA A 1 86 ? -30.696 -5.792 4.088 1.00 91.38 86 ALA A C 1
ATOM 722 O O . ALA A 1 86 ? -30.924 -6.151 5.240 1.00 91.38 86 ALA A O 1
ATOM 723 N N . GLY A 1 87 ? -30.334 -4.533 3.805 1.00 89.62 87 GLY A N 1
ATOM 724 C CA . GLY A 1 87 ? -30.141 -3.502 4.832 1.00 89.62 87 GLY A CA 1
ATOM 725 C C . GLY A 1 87 ? -28.937 -3.745 5.752 1.00 89.62 87 GLY A C 1
ATOM 726 O O . GLY A 1 87 ? -28.864 -3.169 6.833 1.00 89.62 87 GLY A O 1
ATOM 727 N N . THR A 1 88 ? -27.987 -4.593 5.346 1.00 89.81 88 THR A N 1
ATOM 728 C CA . THR A 1 88 ? -26.809 -4.983 6.146 1.00 89.81 88 THR A CA 1
ATOM 729 C C . THR A 1 88 ? -25.512 -4.328 5.672 1.00 89.81 88 THR A C 1
ATOM 731 O O . THR A 1 88 ? -24.438 -4.601 6.214 1.00 89.81 88 THR A O 1
ATOM 734 N N . VAL A 1 89 ? -25.589 -3.458 4.662 1.00 90.94 89 VAL A N 1
ATOM 735 C CA . VAL A 1 89 ? -24.418 -2.810 4.070 1.00 90.94 89 VAL A CA 1
ATOM 736 C C . VAL A 1 89 ? -23.686 -1.914 5.073 1.00 90.94 89 VAL A C 1
ATOM 738 O O . VAL A 1 89 ? -24.244 -1.002 5.682 1.00 90.94 89 VAL A O 1
ATOM 741 N N . ASN A 1 90 ? -22.380 -2.133 5.204 1.00 91.00 90 ASN A N 1
ATOM 742 C CA . ASN A 1 90 ? -21.499 -1.246 5.954 1.00 91.00 90 ASN A CA 1
ATOM 743 C C . ASN A 1 90 ? -21.064 -0.082 5.052 1.00 91.00 90 ASN A C 1
ATOM 745 O O . ASN A 1 90 ? -20.035 -0.162 4.381 1.00 91.00 90 ASN A O 1
ATOM 749 N N . VAL A 1 91 ? -21.863 0.990 5.018 1.00 90.81 91 VAL A N 1
ATOM 750 C CA . VAL A 1 91 ? -21.663 2.128 4.100 1.00 90.81 91 VAL A CA 1
ATOM 751 C C . VAL A 1 91 ? -20.248 2.727 4.179 1.00 90.81 91 VAL A C 1
ATOM 753 O O . VAL A 1 91 ? -19.621 2.843 3.125 1.00 90.81 91 VAL A O 1
ATOM 756 N N . PRO A 1 92 ? -19.676 3.040 5.364 1.00 89.25 92 PRO A N 1
ATOM 757 C CA . PRO A 1 92 ? -18.317 3.584 5.441 1.00 89.25 92 PRO A CA 1
ATOM 758 C C . PRO A 1 92 ? -17.249 2.657 4.847 1.00 89.25 92 PRO A C 1
ATOM 760 O O . PRO A 1 92 ? -16.348 3.116 4.146 1.00 89.25 92 PRO A O 1
ATOM 763 N N . LYS A 1 93 ? -17.361 1.342 5.089 1.00 91.88 93 LYS A N 1
ATOM 764 C CA . LYS A 1 93 ? -16.456 0.336 4.513 1.00 91.88 93 LYS A CA 1
ATOM 765 C C . LYS A 1 93 ? -16.599 0.282 2.993 1.00 91.88 93 LYS A C 1
ATOM 767 O O . LYS A 1 93 ? -15.595 0.288 2.287 1.00 91.88 93 LYS A O 1
ATOM 772 N N . THR A 1 94 ? -17.831 0.207 2.499 1.00 93.44 94 THR A N 1
ATOM 773 C CA . THR A 1 94 ? -18.123 0.109 1.065 1.00 93.44 94 THR A CA 1
ATOM 774 C C . THR A 1 94 ? -17.617 1.340 0.320 1.00 93.44 94 THR A C 1
ATOM 776 O O . THR A 1 94 ? -16.971 1.191 -0.713 1.00 93.44 94 THR A O 1
ATOM 779 N N . LEU A 1 95 ? -17.821 2.539 0.874 1.00 93.25 95 LEU A N 1
ATOM 780 C CA . LEU A 1 95 ? -17.311 3.781 0.299 1.00 93.25 95 LEU A CA 1
ATOM 781 C C . LEU A 1 95 ? -15.779 3.809 0.270 1.00 93.25 95 LEU A C 1
ATOM 783 O O . LEU A 1 95 ? -15.202 4.160 -0.754 1.00 93.25 95 LEU A O 1
ATOM 787 N N . LEU A 1 96 ? -15.121 3.393 1.361 1.00 91.00 96 LEU A N 1
ATOM 788 C CA . LEU A 1 96 ? -13.662 3.280 1.396 1.00 91.00 96 LEU A CA 1
ATOM 789 C C . LEU A 1 96 ? -13.157 2.366 0.273 1.00 91.00 96 LE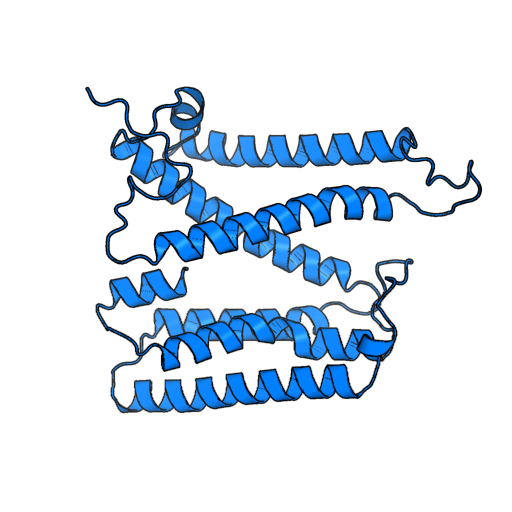U A C 1
ATOM 791 O O . LEU A 1 96 ? -12.259 2.757 -0.463 1.00 91.00 96 LEU A O 1
ATOM 795 N N . ILE A 1 97 ? -13.749 1.177 0.117 1.00 93.19 97 ILE A N 1
ATOM 796 C CA . ILE A 1 97 ? -13.344 0.22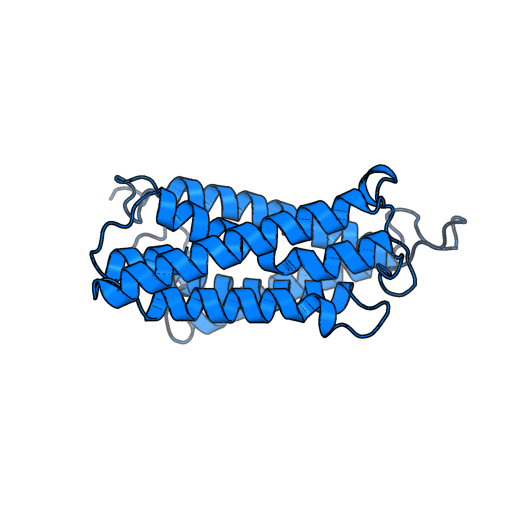9 -0.929 1.00 93.19 97 ILE A CA 1
ATOM 797 C C . ILE A 1 97 ? -13.576 0.821 -2.320 1.00 93.19 97 ILE A C 1
ATOM 799 O O . ILE A 1 97 ? -12.674 0.761 -3.149 1.00 93.19 97 ILE A O 1
ATOM 803 N N . ALA A 1 98 ? -14.741 1.425 -2.564 1.00 95.31 98 ALA A N 1
ATOM 804 C CA . ALA A 1 98 ? -15.079 2.022 -3.852 1.00 95.31 98 ALA A CA 1
ATOM 805 C C . ALA A 1 98 ? -14.086 3.122 -4.252 1.00 95.31 98 ALA A C 1
ATOM 807 O O . ALA A 1 98 ? -13.561 3.108 -5.365 1.00 95.31 98 ALA A O 1
ATOM 808 N N . VAL A 1 99 ? -13.788 4.046 -3.331 1.00 91.94 99 VAL A N 1
ATOM 809 C CA . VAL A 1 99 ? -12.833 5.137 -3.566 1.00 91.94 99 VAL A CA 1
ATOM 810 C C . VAL A 1 99 ? -11.432 4.578 -3.787 1.00 91.94 99 VAL A C 1
ATOM 812 O O . VAL A 1 99 ? -10.787 4.937 -4.767 1.00 91.94 99 VAL A O 1
ATOM 815 N N . THR A 1 100 ? -10.966 3.672 -2.922 1.00 90.06 100 THR A N 1
ATOM 816 C CA . THR A 1 100 ? -9.624 3.095 -3.048 1.00 90.06 100 THR A CA 1
ATOM 817 C C . THR A 1 100 ? -9.458 2.321 -4.352 1.00 90.06 100 THR A C 1
ATOM 819 O O . THR A 1 100 ? -8.476 2.551 -5.046 1.00 90.06 100 THR A O 1
ATOM 822 N N . ALA A 1 101 ? -10.410 1.458 -4.715 1.00 92.94 101 ALA A N 1
ATOM 823 C CA . ALA A 1 101 ? -10.343 0.683 -5.952 1.00 92.94 101 ALA A CA 1
ATOM 824 C C . ALA A 1 101 ? -10.386 1.585 -7.193 1.00 92.94 101 ALA A C 1
ATOM 826 O O . ALA A 1 101 ? -9.639 1.350 -8.137 1.00 92.94 101 ALA A O 1
ATOM 827 N N . SER A 1 102 ? -11.208 2.640 -7.176 1.00 91.88 102 SER A N 1
ATOM 828 C CA . SER A 1 102 ? -11.290 3.598 -8.287 1.00 91.88 102 SER A CA 1
ATOM 829 C C . SER A 1 102 ? -9.984 4.369 -8.454 1.00 91.88 102 SER A C 1
ATOM 831 O O . SER A 1 102 ? -9.425 4.407 -9.545 1.00 91.88 102 SER A O 1
ATOM 833 N N . VAL A 1 103 ? -9.457 4.941 -7.365 1.00 88.19 103 VAL A N 1
ATOM 834 C CA . VAL A 1 103 ? -8.177 5.662 -7.396 1.00 88.19 103 VAL A CA 1
ATOM 835 C C . VAL A 1 103 ? -7.057 4.726 -7.848 1.00 88.19 103 VAL A C 1
ATOM 837 O O . VAL A 1 103 ? -6.329 5.066 -8.772 1.00 88.19 103 VAL A O 1
ATOM 840 N N . ALA A 1 104 ? -6.952 3.529 -7.265 1.00 87.50 104 ALA A N 1
ATOM 841 C CA . ALA A 1 104 ? -5.924 2.556 -7.624 1.00 87.50 104 ALA A CA 1
ATOM 842 C C . ALA A 1 104 ? -5.996 2.139 -9.100 1.00 87.50 104 ALA A C 1
ATOM 844 O O . ALA A 1 104 ? -4.958 2.051 -9.749 1.00 87.50 104 ALA A O 1
ATOM 845 N N . PHE A 1 105 ? -7.201 1.944 -9.642 1.00 89.56 105 PHE A N 1
ATOM 846 C CA . PHE A 1 105 ? -7.401 1.602 -11.048 1.00 89.56 105 PHE A CA 1
ATOM 847 C C . PHE A 1 105 ? -6.947 2.713 -11.996 1.00 89.56 105 PHE A C 1
ATOM 849 O O . PHE A 1 105 ? -6.305 2.430 -13.004 1.00 89.56 105 PHE A O 1
ATOM 856 N N . PHE A 1 106 ? -7.242 3.975 -11.672 1.00 88.06 106 PHE A N 1
ATOM 857 C CA . PHE A 1 106 ? -6.897 5.107 -12.535 1.00 88.06 106 PHE A CA 1
ATOM 858 C C . PHE A 1 106 ? -5.479 5.641 -12.333 1.00 88.06 106 PHE A C 1
ATOM 860 O O . PHE A 1 106 ? -4.973 6.319 -13.222 1.00 88.06 106 PH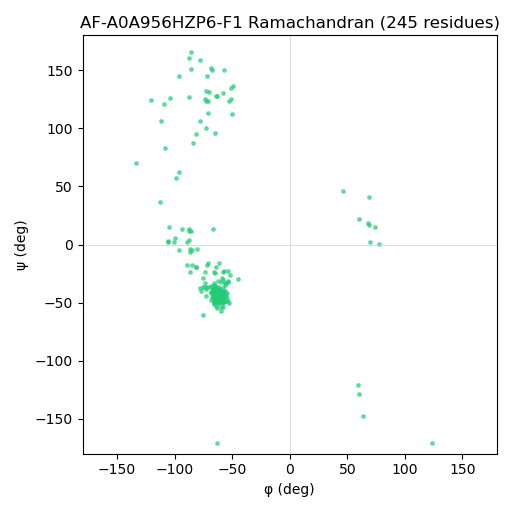E A O 1
ATOM 867 N N . VAL A 1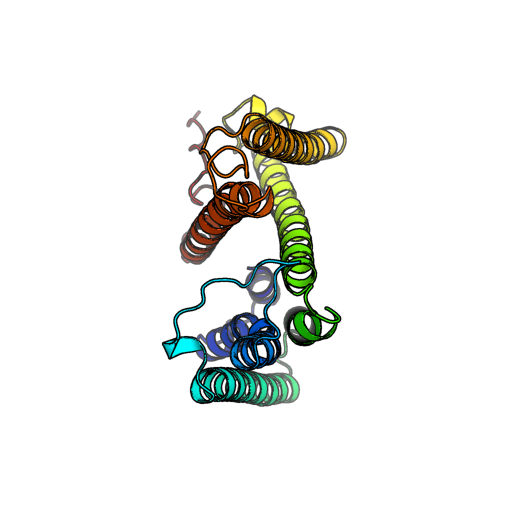 107 ? -4.805 5.331 -11.223 1.00 84.19 107 VAL A N 1
ATOM 868 C CA . VAL A 1 107 ? -3.426 5.786 -10.974 1.00 84.19 107 VAL A CA 1
ATOM 869 C C . VAL A 1 107 ? -2.478 5.449 -12.136 1.00 84.19 107 VAL A C 1
ATOM 871 O O . VAL A 1 107 ? -1.816 6.364 -12.626 1.00 84.19 107 VAL A O 1
ATOM 874 N N . PRO A 1 108 ? -2.416 4.199 -12.642 1.00 79.94 108 PRO A N 1
ATOM 875 C CA . PRO A 1 108 ? -1.548 3.882 -13.773 1.00 79.94 108 PRO A CA 1
ATOM 876 C C . PRO A 1 108 ? -1.959 4.579 -15.077 1.00 79.94 108 PRO A C 1
ATOM 878 O O . PRO A 1 108 ? -1.116 4.744 -15.956 1.00 79.94 108 PRO A O 1
ATOM 881 N N . ALA A 1 109 ? -3.229 4.978 -15.220 1.00 80.62 109 ALA A N 1
ATOM 882 C CA . ALA A 1 109 ? -3.715 5.741 -16.372 1.00 80.62 109 ALA A CA 1
ATOM 883 C C . ALA A 1 109 ? -3.330 7.223 -16.292 1.00 80.62 109 ALA A C 1
ATOM 885 O O . ALA A 1 109 ? -3.011 7.819 -17.312 1.00 80.62 109 ALA A O 1
ATOM 886 N N . ALA A 1 110 ? -3.346 7.798 -15.086 1.00 73.06 110 ALA A N 1
ATOM 887 C CA . ALA A 1 110 ? -3.014 9.199 -14.837 1.00 73.06 110 ALA A CA 1
ATOM 888 C C . ALA A 1 110 ? -1.512 9.502 -14.978 1.00 73.06 110 ALA A C 1
ATOM 890 O O . ALA A 1 110 ? -1.132 10.661 -15.124 1.00 73.06 110 ALA A O 1
ATOM 891 N N . ALA A 1 111 ? -0.653 8.480 -14.947 1.00 68.50 111 ALA A N 1
ATOM 892 C CA . ALA A 1 111 ? 0.719 8.613 -15.418 1.00 68.50 111 ALA A CA 1
ATOM 893 C C . ALA A 1 111 ? 0.724 8.690 -16.952 1.00 68.50 111 ALA A C 1
ATOM 895 O O . ALA A 1 111 ? 0.608 7.666 -17.634 1.00 68.5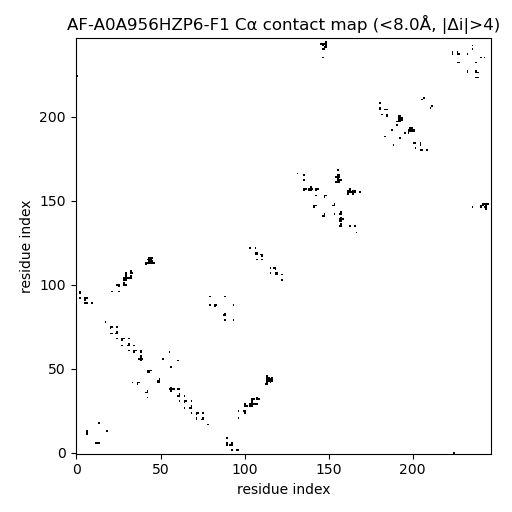0 111 ALA A O 1
ATOM 896 N N . GLU A 1 112 ? 0.837 9.903 -17.490 1.00 59.72 112 GLU A N 1
ATOM 897 C CA . GLU A 1 112 ? 1.139 10.120 -18.905 1.00 59.72 112 GLU A CA 1
ATOM 898 C C . GLU A 1 112 ? 2.539 9.566 -19.231 1.00 59.72 112 GLU A C 1
ATOM 900 O O . GLU A 1 112 ? 3.519 9.894 -18.559 1.00 59.72 112 GLU A O 1
ATOM 905 N N . GLY A 1 113 ? 2.628 8.720 -20.263 1.00 60.25 113 GLY A N 1
ATOM 906 C CA . GLY A 1 113 ? 3.890 8.221 -20.823 1.00 60.25 113 GLY A CA 1
ATOM 907 C C . GLY A 1 113 ? 4.754 7.359 -19.889 1.00 60.25 113 GLY A C 1
ATOM 908 O O . GLY A 1 113 ? 4.251 6.624 -19.036 1.00 60.25 113 GLY A O 1
ATOM 909 N N . GLU A 1 114 ? 6.069 7.483 -20.084 1.00 55.50 114 GLU A N 1
ATOM 910 C CA . GLU A 1 114 ? 7.197 6.734 -19.496 1.00 55.50 114 GLU A CA 1
ATOM 911 C C . GLU A 1 114 ? 7.409 6.928 -17.981 1.00 55.50 114 GLU A C 1
ATOM 913 O O . GLU A 1 114 ? 8.459 6.583 -17.445 1.00 55.50 114 GLU A O 1
ATOM 918 N N . ARG A 1 115 ? 6.430 7.518 -17.278 1.00 65.94 115 ARG A N 1
ATOM 919 C CA . ARG A 1 115 ? 6.566 7.950 -15.877 1.00 65.94 115 ARG A CA 1
ATOM 920 C C . ARG A 1 115 ? 5.704 7.170 -14.898 1.00 65.94 115 ARG A C 1
ATOM 922 O O . ARG A 1 115 ? 5.138 7.711 -13.940 1.00 65.94 115 ARG A O 1
ATOM 929 N N . LEU A 1 116 ? 5.553 5.877 -15.148 1.00 68.12 116 LEU A N 1
ATOM 930 C CA . LEU A 1 116 ? 4.748 5.000 -14.309 1.00 68.12 116 LEU A CA 1
ATOM 931 C C . LEU A 1 116 ? 5.331 4.862 -12.887 1.00 68.12 116 LEU A C 1
ATOM 933 O O . LEU A 1 116 ? 4.580 4.655 -11.928 1.00 68.12 116 LEU A O 1
ATOM 937 N N . GLU A 1 117 ? 6.638 5.080 -12.711 1.00 68.50 117 GLU A N 1
ATOM 938 C CA . GLU A 1 117 ? 7.280 5.208 -11.401 1.00 68.50 117 GLU A CA 1
ATOM 939 C C . GLU A 1 117 ? 6.661 6.309 -10.554 1.00 68.50 117 GLU A C 1
ATOM 941 O O . GLU A 1 117 ? 6.472 6.109 -9.357 1.00 68.50 117 GLU A O 1
ATOM 946 N N . LEU A 1 118 ? 6.310 7.449 -11.153 1.00 69.56 118 LEU A N 1
ATOM 947 C CA . LEU A 1 118 ? 5.765 8.580 -10.414 1.00 69.56 118 LEU A CA 1
ATOM 948 C C . LEU A 1 118 ? 4.382 8.241 -9.848 1.00 69.56 118 LEU A C 1
ATOM 950 O O . LEU A 1 118 ? 4.083 8.571 -8.699 1.00 69.56 118 LEU A O 1
ATOM 954 N N . ALA A 1 119 ? 3.557 7.534 -10.624 1.00 72.94 119 ALA A N 1
ATOM 955 C CA . ALA A 1 119 ? 2.265 7.023 -10.173 1.00 72.94 119 ALA A CA 1
ATOM 956 C C . ALA A 1 119 ? 2.420 6.037 -9.003 1.00 72.94 119 ALA A C 1
ATOM 958 O O . ALA A 1 119 ? 1.761 6.197 -7.971 1.00 72.94 119 ALA A O 1
ATOM 959 N N . PHE A 1 120 ? 3.330 5.063 -9.113 1.00 72.38 120 PHE A N 1
ATOM 960 C CA . PHE A 1 120 ? 3.590 4.118 -8.022 1.00 72.38 120 PHE A CA 1
ATOM 961 C C . PHE A 1 120 ? 4.163 4.803 -6.776 1.00 72.38 120 PHE A C 1
ATOM 963 O O . PHE A 1 120 ? 3.724 4.525 -5.660 1.00 72.38 120 PHE A O 1
ATOM 970 N N . GLN A 1 121 ? 5.094 5.741 -6.946 1.00 73.38 121 GLN A N 1
ATOM 971 C CA . GLN A 1 121 ? 5.652 6.536 -5.852 1.00 73.38 121 GLN A CA 1
ATOM 972 C C . GLN A 1 121 ? 4.580 7.386 -5.169 1.00 73.38 121 GLN A C 1
ATOM 974 O O . GLN A 1 121 ? 4.560 7.470 -3.943 1.00 73.38 121 GLN A O 1
ATOM 979 N N . SER A 1 122 ? 3.654 7.960 -5.936 1.00 73.19 122 SER A N 1
ATOM 980 C CA . SER A 1 122 ? 2.549 8.761 -5.400 1.00 73.19 122 SER A CA 1
ATOM 981 C C . SER A 1 122 ? 1.601 7.913 -4.553 1.00 73.19 122 SER A C 1
ATOM 983 O O . SER A 1 122 ? 1.227 8.321 -3.453 1.00 73.19 122 SER A O 1
ATOM 985 N N . VAL A 1 123 ? 1.264 6.699 -5.004 1.00 76.62 123 VAL A N 1
ATOM 986 C CA . VAL A 1 123 ? 0.463 5.756 -4.204 1.00 76.62 123 VAL A CA 1
ATOM 987 C C . VAL A 1 123 ? 1.211 5.308 -2.956 1.00 76.62 123 VAL A C 1
ATOM 989 O O . VAL A 1 123 ? 0.613 5.250 -1.883 1.00 76.62 123 VAL A O 1
ATOM 992 N N . ASN A 1 124 ? 2.512 5.044 -3.058 1.00 76.50 124 ASN A N 1
ATOM 993 C CA . ASN A 1 124 ? 3.321 4.655 -1.906 1.00 76.50 124 ASN A CA 1
ATOM 994 C C . ASN A 1 124 ? 3.436 5.785 -0.881 1.00 76.50 124 ASN A C 1
ATOM 996 O O . ASN A 1 124 ? 3.295 5.537 0.315 1.00 76.50 124 ASN A O 1
ATOM 1000 N N . ALA A 1 125 ? 3.616 7.027 -1.331 1.00 76.81 125 ALA A N 1
ATOM 1001 C CA . ALA A 1 125 ? 3.616 8.202 -0.469 1.00 76.81 125 ALA A CA 1
ATOM 1002 C C . ALA A 1 125 ? 2.249 8.399 0.203 1.00 76.81 125 ALA A C 1
ATOM 1004 O O . ALA A 1 125 ? 2.174 8.582 1.418 1.00 76.81 125 ALA A O 1
ATOM 1005 N N . TRP A 1 126 ? 1.160 8.285 -0.562 1.00 79.88 126 TRP A N 1
ATOM 1006 C CA . TRP A 1 126 ? -0.202 8.346 -0.036 1.00 79.88 126 TRP A CA 1
ATOM 1007 C C . TRP A 1 126 ? -0.458 7.267 1.028 1.00 79.88 126 TRP A C 1
ATOM 1009 O O . TRP A 1 126 ? -0.926 7.571 2.128 1.00 79.88 126 TRP A O 1
ATOM 1019 N N . HIS A 1 127 ? -0.096 6.014 0.737 1.00 77.38 127 HIS A N 1
ATOM 1020 C CA . HIS A 1 127 ? -0.212 4.890 1.666 1.00 77.38 127 HIS A CA 1
ATOM 1021 C C . HIS A 1 127 ? 0.619 5.116 2.937 1.00 77.38 127 HIS A C 1
ATOM 1023 O O . HIS A 1 127 ? 0.117 4.936 4.048 1.00 77.38 127 HIS A O 1
ATOM 1029 N N . ALA A 1 128 ? 1.862 5.585 2.795 1.00 78.56 128 ALA A N 1
ATOM 1030 C CA . ALA A 1 128 ? 2.747 5.875 3.918 1.00 78.56 128 ALA A CA 1
ATOM 1031 C C . ALA A 1 128 ? 2.179 6.970 4.835 1.00 78.56 128 ALA A C 1
ATOM 1033 O O . ALA A 1 128 ? 2.221 6.823 6.056 1.00 78.56 128 ALA A O 1
ATOM 1034 N N . ILE A 1 129 ? 1.575 8.027 4.278 1.00 80.44 129 ILE A N 1
ATOM 1035 C CA . ILE A 1 129 ? 0.924 9.089 5.064 1.00 80.44 129 ILE A CA 1
ATOM 1036 C C . ILE A 1 129 ? -0.233 8.521 5.896 1.00 80.44 129 ILE A C 1
ATOM 1038 O O . ILE A 1 129 ? -0.333 8.798 7.096 1.00 80.44 129 ILE A O 1
ATOM 1042 N N . GLN A 1 130 ? -1.090 7.695 5.288 1.00 77.50 130 GLN A N 1
ATOM 1043 C CA . GLN A 1 130 ? -2.184 7.036 6.010 1.00 77.50 130 GLN A CA 1
ATOM 1044 C C . GLN A 1 130 ? -1.648 6.165 7.152 1.00 77.50 130 GLN A C 1
ATOM 1046 O O . GLN A 1 130 ? -2.158 6.211 8.277 1.00 77.50 130 GLN A O 1
ATOM 1051 N N . TYR A 1 131 ? -0.588 5.406 6.879 1.00 78.50 131 TYR A N 1
ATOM 1052 C CA . TYR A 1 131 ? 0.037 4.519 7.849 1.00 78.50 131 TYR A CA 1
ATOM 1053 C C . TYR A 1 131 ? 0.680 5.280 9.010 1.00 78.50 131 TYR A C 1
ATOM 1055 O O . TYR A 1 131 ? 0.491 4.916 10.171 1.00 78.50 131 TYR A O 1
ATOM 1063 N N . MET A 1 132 ? 1.363 6.390 8.726 1.00 82.75 132 MET A N 1
ATOM 1064 C CA . MET A 1 132 ? 1.924 7.276 9.746 1.00 82.75 132 MET A CA 1
ATOM 1065 C C . MET A 1 132 ? 0.844 7.800 10.695 1.00 82.75 132 MET A C 1
ATOM 1067 O O . MET A 1 132 ? 1.048 7.790 11.909 1.00 82.75 132 MET A O 1
ATOM 1071 N N . GLY A 1 133 ? -0.325 8.185 10.173 1.00 84.06 133 GLY A N 1
ATOM 1072 C CA . GLY A 1 133 ? -1.460 8.605 10.998 1.00 84.06 133 GLY A CA 1
ATOM 1073 C C . GLY A 1 133 ? -1.972 7.493 11.921 1.00 84.06 133 GLY A C 1
ATOM 1074 O O . GLY A 1 133 ? -2.217 7.726 13.108 1.00 84.06 133 GLY A O 1
ATOM 1075 N N . ILE A 1 134 ? -2.084 6.264 11.404 1.00 81.69 134 ILE A N 1
ATOM 1076 C CA . ILE A 1 134 ? -2.504 5.090 12.185 1.00 81.69 134 ILE A CA 1
ATOM 1077 C C . ILE A 1 134 ? -1.471 4.755 13.266 1.00 81.69 134 ILE A C 1
ATOM 1079 O O . ILE A 1 134 ? -1.842 4.560 14.425 1.00 81.69 134 ILE A O 1
ATOM 1083 N N . LEU A 1 135 ? -0.183 4.722 12.916 1.00 82.69 135 LEU A N 1
ATOM 1084 C CA . LEU A 1 135 ? 0.901 4.468 13.862 1.00 82.69 135 LEU A CA 1
ATOM 1085 C C . LEU A 1 135 ? 0.933 5.521 14.962 1.00 82.69 135 LEU A C 1
ATOM 1087 O O . LEU A 1 135 ? 0.957 5.166 16.140 1.00 82.69 135 LEU A O 1
ATOM 1091 N N . TRP A 1 136 ? 0.871 6.804 14.604 1.00 87.12 136 TRP A N 1
ATOM 1092 C CA . TRP A 1 136 ? 0.798 7.885 15.581 1.00 87.12 136 TRP A CA 1
ATOM 1093 C C . TRP A 1 136 ? -0.375 7.681 16.545 1.00 87.12 136 TRP A C 1
ATOM 1095 O O . TRP A 1 136 ? -0.204 7.787 17.762 1.00 87.12 136 TRP A O 1
ATOM 1105 N N . TYR A 1 137 ? -1.555 7.340 16.024 1.00 84.62 137 TYR A N 1
ATOM 1106 C CA . TYR A 1 137 ? -2.748 7.127 16.838 1.00 84.62 137 TYR A CA 1
ATOM 1107 C C . TYR A 1 137 ? -2.600 5.935 17.796 1.00 84.62 137 TYR A C 1
ATOM 1109 O O . TYR A 1 137 ? -2.915 6.051 18.984 1.00 84.62 137 TYR A O 1
ATOM 1117 N N . ILE A 1 138 ? -2.061 4.810 17.317 1.00 82.38 138 ILE A N 1
ATOM 1118 C CA . ILE A 1 138 ? -1.758 3.639 18.152 1.00 82.38 138 ILE A CA 1
ATOM 1119 C C . ILE A 1 138 ? -0.771 4.028 19.258 1.00 82.38 138 ILE A C 1
ATOM 1121 O O . ILE A 1 138 ? -1.018 3.758 20.434 1.00 82.38 138 ILE A O 1
ATOM 1125 N N . GLN A 1 139 ? 0.317 4.712 18.908 1.00 83.75 139 GLN A N 1
ATOM 1126 C CA . GLN A 1 139 ? 1.346 5.135 19.855 1.00 83.75 139 GLN A CA 1
ATOM 1127 C C . GLN A 1 139 ? 0.810 6.137 20.885 1.00 83.75 139 GLN A C 1
ATOM 1129 O O . GLN A 1 139 ? 1.132 6.043 22.071 1.00 83.75 139 GLN A O 1
ATOM 1134 N N . LYS A 1 140 ? -0.070 7.052 20.471 1.00 87.50 140 LYS A N 1
ATOM 1135 C CA . LYS A 1 140 ? -0.789 7.957 21.372 1.00 87.50 140 LYS A CA 1
ATOM 1136 C C . LYS A 1 140 ? -1.598 7.170 22.410 1.00 87.50 140 LYS A C 1
ATOM 1138 O O . LYS A 1 140 ? -1.390 7.379 23.603 1.00 87.50 140 LYS A O 1
ATOM 1143 N N . ILE A 1 141 ? -2.455 6.239 21.982 1.00 84.88 141 ILE A N 1
ATOM 1144 C CA . ILE A 1 141 ? -3.272 5.422 22.901 1.00 84.88 141 ILE A CA 1
ATOM 1145 C C . ILE A 1 141 ? -2.382 4.598 23.834 1.00 84.88 141 ILE A C 1
ATOM 1147 O O . ILE A 1 141 ? -2.646 4.490 25.030 1.00 84.88 141 ILE A O 1
ATOM 1151 N N . ARG A 1 142 ? -1.299 4.017 23.311 1.00 83.12 142 ARG A N 1
ATOM 1152 C CA . ARG A 1 142 ? -0.358 3.238 24.123 1.00 83.12 142 ARG A CA 1
ATOM 1153 C C . ARG A 1 142 ? 0.323 4.088 25.187 1.00 83.12 142 ARG A C 1
ATOM 1155 O O . ARG A 1 142 ? 0.507 3.607 26.302 1.00 83.12 142 ARG A O 1
ATOM 1162 N N . LYS A 1 143 ? 0.675 5.337 24.873 1.00 86.38 143 LYS A N 1
ATOM 1163 C CA . LYS A 1 143 ? 1.212 6.283 25.857 1.00 86.38 143 LYS A CA 1
ATOM 1164 C C . LYS A 1 143 ? 0.191 6.585 26.950 1.00 86.38 143 LYS A C 1
ATOM 1166 O O . LYS A 1 143 ? 0.551 6.518 28.120 1.00 86.38 143 LYS A O 1
ATOM 1171 N N . GLU A 1 144 ? -1.056 6.869 26.573 1.00 87.56 144 GLU A N 1
ATOM 1172 C CA . GLU A 1 144 ? -2.160 7.135 27.511 1.00 87.56 144 GLU A CA 1
ATOM 1173 C C . GLU A 1 144 ? -2.415 5.938 28.446 1.00 87.56 144 GLU A C 1
ATOM 1175 O O . GLU A 1 144 ? -2.725 6.124 29.618 1.00 87.56 144 GLU A O 1
ATOM 1180 N N . ARG A 1 145 ? -2.193 4.709 27.963 1.00 85.50 145 ARG A N 1
ATOM 1181 C CA . ARG A 1 145 ? -2.319 3.464 28.742 1.00 85.50 145 ARG A CA 1
ATOM 1182 C C . ARG A 1 145 ? -1.044 3.027 29.475 1.00 85.50 145 ARG A C 1
ATOM 1184 O O . ARG A 1 145 ? -1.029 1.959 30.073 1.00 85.50 145 ARG A O 1
ATOM 1191 N N . GLY A 1 146 ? 0.047 3.790 29.398 1.00 85.06 146 GLY A N 1
ATOM 1192 C CA . GLY A 1 146 ? 1.317 3.421 30.037 1.00 85.06 146 GLY A CA 1
ATOM 1193 C C . GLY A 1 146 ? 2.040 2.215 29.413 1.00 85.06 146 GLY A C 1
ATOM 1194 O O . GLY A 1 146 ? 2.961 1.677 30.020 1.00 85.06 146 GLY A O 1
ATOM 1195 N N . LEU A 1 147 ? 1.685 1.817 28.187 1.00 81.62 147 LEU A N 1
ATOM 1196 C CA . LEU A 1 147 ? 2.181 0.613 27.495 1.00 81.62 147 LEU A CA 1
ATOM 1197 C C . LEU A 1 147 ? 3.483 0.830 26.696 1.00 81.62 147 LEU A C 1
ATOM 1199 O O . LEU A 1 147 ? 3.826 0.024 25.826 1.00 81.62 147 LEU A O 1
ATOM 1203 N N . ILE A 1 148 ? 4.183 1.948 26.914 1.00 80.12 148 ILE A N 1
ATOM 1204 C CA . ILE A 1 148 ? 5.433 2.284 26.215 1.00 80.12 148 ILE A CA 1
ATOM 1205 C C . ILE A 1 148 ? 6.592 2.232 27.207 1.00 80.12 148 ILE A C 1
ATOM 1207 O O . ILE A 1 148 ? 6.743 3.147 28.019 1.00 80.12 148 ILE A O 1
ATOM 1211 N N . GLY A 1 149 ? 7.428 1.195 27.117 1.00 73.19 149 GLY A N 1
ATOM 1212 C CA . GLY A 1 149 ? 8.611 1.027 27.972 1.00 73.19 149 GLY A CA 1
ATOM 1213 C C . GLY A 1 149 ? 9.757 1.993 27.644 1.00 73.19 149 GLY A C 1
ATOM 1214 O O . GLY A 1 149 ? 10.389 2.534 28.548 1.00 73.19 149 GLY A O 1
ATOM 1215 N N . SER A 1 150 ? 9.995 2.276 26.360 1.00 83.94 150 SER A N 1
ATOM 1216 C CA . SER A 1 150 ? 11.087 3.160 25.929 1.00 83.94 150 SER A CA 1
ATOM 1217 C C . SER A 1 150 ? 10.794 4.635 26.226 1.00 83.94 150 SER A C 1
ATOM 1219 O O . SER A 1 150 ? 9.792 5.188 25.765 1.00 83.94 150 SER A O 1
ATOM 1221 N N . LYS A 1 151 ? 11.708 5.301 26.949 1.00 85.75 151 LYS A N 1
ATOM 1222 C CA . LYS A 1 151 ? 11.634 6.746 27.239 1.00 85.75 151 LYS A CA 1
ATOM 1223 C C . LYS A 1 151 ? 11.633 7.588 25.960 1.00 85.75 151 LYS A C 1
ATOM 1225 O O . LYS A 1 151 ? 10.869 8.545 25.875 1.00 85.75 151 LYS A O 1
ATOM 1230 N N . PHE A 1 152 ? 12.436 7.198 24.969 1.00 85.88 15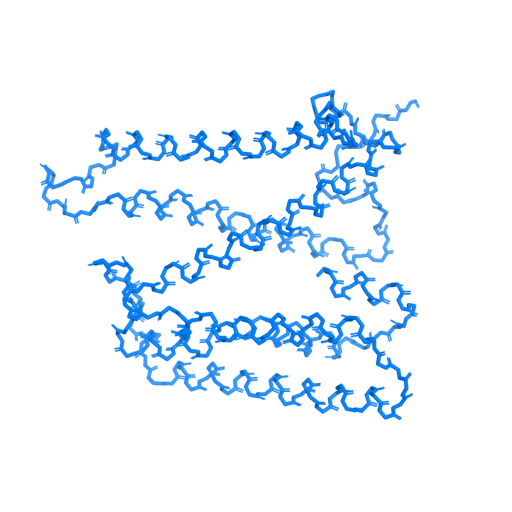2 PHE A N 1
ATOM 1231 C CA . PHE A 1 152 ? 12.500 7.864 23.668 1.00 85.88 152 PHE A CA 1
ATOM 1232 C C . PHE A 1 152 ? 11.169 7.753 22.919 1.00 85.88 152 PHE A C 1
ATOM 1234 O O . PHE A 1 152 ? 10.562 8.757 22.567 1.00 85.88 152 PHE A O 1
ATOM 1241 N N . ILE A 1 153 ? 10.637 6.538 22.764 1.00 84.62 153 ILE A N 1
ATOM 1242 C CA . ILE A 1 153 ? 9.357 6.348 22.067 1.00 84.62 153 ILE A CA 1
ATOM 1243 C C . ILE A 1 153 ? 8.224 7.080 22.798 1.00 84.62 153 ILE A C 1
ATOM 1245 O O . ILE A 1 153 ? 7.346 7.671 22.173 1.00 84.62 153 ILE A O 1
ATOM 1249 N N . ARG A 1 154 ? 8.258 7.114 24.134 1.00 85.25 154 ARG A N 1
ATOM 1250 C CA . ARG A 1 154 ? 7.274 7.837 24.945 1.00 85.25 154 ARG A CA 1
ATOM 1251 C C . ARG A 1 154 ? 7.347 9.357 24.751 1.00 85.25 154 ARG A C 1
ATOM 1253 O O . ARG A 1 154 ? 6.303 10.008 24.835 1.00 85.25 154 ARG A O 1
ATOM 1260 N N . SER A 1 155 ? 8.528 9.932 24.510 1.00 86.50 155 SER A N 1
ATOM 1261 C CA . SER A 1 155 ? 8.683 11.379 24.294 1.00 86.50 155 SER A CA 1
ATOM 1262 C C . SER A 1 155 ? 8.134 11.813 22.934 1.00 86.50 155 SER A C 1
ATOM 1264 O O . SER A 1 155 ? 7.480 12.852 22.857 1.00 86.50 155 SER A O 1
ATOM 1266 N N . ILE A 1 156 ? 8.302 10.975 21.908 1.00 88.06 156 ILE A N 1
ATOM 1267 C CA . ILE A 1 156 ? 7.782 11.220 20.555 1.00 88.06 156 ILE A CA 1
ATOM 1268 C C . ILE A 1 156 ? 6.334 10.745 20.359 1.00 88.06 156 ILE A C 1
ATOM 1270 O O . ILE A 1 156 ? 5.768 10.946 19.301 1.00 88.06 156 ILE A O 1
ATOM 1274 N N . SER A 1 157 ? 5.705 10.105 21.348 1.00 86.88 157 SER A N 1
ATOM 1275 C CA . SER A 1 157 ? 4.297 9.677 21.260 1.00 86.88 157 SER A CA 1
ATOM 1276 C C . SER A 1 157 ? 3.367 10.706 21.922 1.00 86.88 157 SER A C 1
ATOM 1278 O O . SER A 1 157 ? 3.716 11.275 22.958 1.00 86.88 157 SER A O 1
ATOM 1280 N N . GLY A 1 158 ? 2.154 10.929 21.400 1.00 85.06 158 GLY A N 1
ATOM 1281 C CA . GLY A 1 158 ? 1.100 11.720 22.068 1.00 85.06 158 GLY A CA 1
ATOM 1282 C C . GLY A 1 158 ? 0.553 12.916 21.276 1.00 85.06 158 GLY A C 1
ATOM 1283 O O . GLY A 1 158 ? 0.831 13.071 20.091 1.00 85.06 158 GLY A O 1
ATOM 1284 N N . GLN A 1 159 ? -0.259 13.747 21.941 1.00 87.19 159 GLN A N 1
ATOM 1285 C CA . GLN A 1 159 ? -0.879 14.950 21.360 1.00 87.19 159 GLN A CA 1
ATOM 1286 C C . GLN A 1 159 ? 0.043 16.182 21.438 1.00 87.19 159 GLN A C 1
ATOM 1288 O O . GLN A 1 159 ? 1.042 16.183 22.162 1.00 87.19 159 GLN A O 1
ATOM 1293 N N . GLY A 1 160 ? -0.293 17.239 20.690 1.00 90.12 160 GLY A N 1
ATOM 1294 C CA . GLY A 1 160 ? 0.449 18.504 20.690 1.00 90.12 160 GLY A CA 1
ATOM 1295 C C . GLY A 1 160 ? 1.906 18.311 20.269 1.00 90.12 160 GLY A C 1
ATOM 1296 O O . GLY A 1 160 ? 2.182 17.791 19.189 1.00 90.12 160 GLY A O 1
ATOM 1297 N N . ARG A 1 161 ? 2.851 18.676 21.145 1.00 89.06 161 ARG A N 1
ATOM 1298 C CA . ARG A 1 161 ? 4.299 18.539 20.897 1.00 89.06 161 ARG A CA 1
ATOM 1299 C C . ARG A 1 161 ? 4.724 17.104 20.566 1.00 89.06 161 ARG A C 1
ATOM 1301 O O . ARG A 1 161 ? 5.618 16.923 19.749 1.00 89.06 161 ARG A O 1
ATOM 1308 N N . GLY A 1 162 ? 4.084 16.094 21.161 1.00 86.81 162 GLY A N 1
ATOM 1309 C CA . GLY A 1 162 ? 4.388 14.688 20.865 1.00 86.81 162 GLY A CA 1
ATOM 1310 C C . GLY A 1 162 ? 4.102 14.326 19.406 1.00 86.81 162 GLY A C 1
ATOM 1311 O O . GLY A 1 162 ? 4.917 13.669 18.774 1.00 86.81 162 GLY A O 1
ATOM 1312 N N . ALA A 1 163 ? 3.001 14.828 18.840 1.00 88.62 163 ALA A N 1
ATOM 1313 C CA . ALA A 1 163 ? 2.658 14.598 17.439 1.00 88.62 163 ALA A CA 1
ATOM 1314 C C . ALA A 1 163 ? 3.696 15.235 16.505 1.00 88.62 163 ALA A C 1
ATOM 1316 O O . ALA A 1 163 ? 4.203 14.570 15.608 1.00 88.62 163 ALA A O 1
ATOM 1317 N N . TRP A 1 164 ? 4.081 16.487 16.765 1.00 91.06 164 TRP A N 1
ATOM 1318 C CA . TRP A 1 164 ? 5.127 17.165 15.994 1.00 91.06 164 TRP A CA 1
ATOM 1319 C C . TRP A 1 164 ? 6.469 16.433 16.046 1.00 91.06 164 TRP A C 1
ATOM 1321 O O . TRP A 1 164 ? 7.130 16.308 15.021 1.00 91.06 164 TRP A O 1
ATOM 1331 N N . LEU A 1 165 ? 6.853 15.903 17.210 1.00 90.81 165 LEU A N 1
ATOM 1332 C CA . LEU A 1 165 ? 8.072 15.106 17.346 1.00 90.81 165 LEU A CA 1
ATOM 1333 C C . LEU A 1 165 ? 7.985 13.775 16.592 1.00 90.81 165 LEU A C 1
ATOM 1335 O O . LEU A 1 165 ? 8.973 13.377 15.988 1.00 90.81 165 LEU A O 1
ATOM 1339 N N . PHE A 1 166 ? 6.826 13.108 16.591 1.00 88.94 166 PHE A N 1
ATOM 1340 C CA . PHE A 1 166 ? 6.607 11.895 15.799 1.00 88.94 166 PHE A CA 1
ATOM 1341 C C . PHE A 1 166 ? 6.809 12.161 14.304 1.00 88.94 166 PHE A C 1
ATOM 1343 O O . PHE A 1 166 ? 7.658 11.538 13.670 1.00 88.94 166 PHE A O 1
ATOM 1350 N N . TYR A 1 167 ? 6.057 13.118 13.754 1.00 89.56 167 TYR A N 1
ATOM 1351 C CA . TYR A 1 167 ? 6.111 13.439 12.329 1.00 89.56 167 TYR A CA 1
ATOM 1352 C C . TYR A 1 167 ? 7.478 14.003 11.928 1.00 89.56 167 TYR A C 1
ATOM 1354 O O . TYR A 1 167 ? 8.025 13.609 10.901 1.00 89.56 167 TYR A O 1
ATOM 1362 N N . GLY A 1 168 ? 8.068 14.857 12.770 1.00 90.88 168 GLY A N 1
ATOM 1363 C CA . GLY A 1 168 ? 9.412 15.393 12.571 1.00 90.88 168 GLY A CA 1
ATOM 1364 C C . GLY A 1 168 ? 10.493 14.314 12.601 1.00 90.88 168 GLY A C 1
ATOM 1365 O O . GLY A 1 168 ? 11.405 14.351 11.781 1.00 90.88 168 GLY A O 1
ATOM 1366 N N . PHE A 1 169 ? 10.376 13.313 13.479 1.00 90.06 169 PHE A N 1
ATOM 1367 C CA . PHE A 1 169 ? 11.289 12.170 13.500 1.00 90.06 169 PHE A CA 1
ATOM 1368 C C . PHE A 1 169 ? 11.166 11.323 12.228 1.00 90.06 169 PHE A C 1
ATOM 1370 O O . PHE A 1 169 ? 12.180 11.024 11.604 1.00 90.06 169 PHE A O 1
ATOM 1377 N N . CYS A 1 170 ? 9.944 10.986 11.797 1.00 87.69 170 CYS A N 1
ATOM 1378 C CA . CYS A 1 170 ? 9.722 10.272 10.534 1.00 87.69 170 CYS A CA 1
ATOM 1379 C C . CYS A 1 170 ? 10.312 11.034 9.338 1.00 87.69 170 CYS A C 1
ATOM 1381 O O . CYS A 1 170 ? 10.983 10.440 8.492 1.00 87.69 170 CYS A O 1
ATOM 1383 N N . PHE A 1 171 ? 10.112 12.353 9.293 1.00 88.00 171 PHE A N 1
ATOM 1384 C CA . PHE A 1 171 ? 10.693 13.212 8.267 1.00 88.00 171 PHE A CA 1
ATOM 1385 C C . PHE A 1 171 ? 12.226 13.210 8.322 1.00 88.00 171 PHE A C 1
ATOM 1387 O O . PHE A 1 171 ? 12.869 12.995 7.300 1.00 88.00 171 PHE A O 1
ATOM 1394 N N . ALA A 1 172 ? 12.821 13.372 9.507 1.00 90.38 172 ALA A N 1
ATOM 1395 C CA . ALA A 1 172 ? 14.271 13.372 9.685 1.00 90.38 172 ALA A CA 1
ATOM 1396 C C . ALA A 1 172 ? 14.913 12.041 9.263 1.00 90.38 172 ALA A C 1
ATOM 1398 O O . ALA A 1 172 ? 15.939 12.053 8.590 1.00 90.38 172 ALA A O 1
ATOM 1399 N N . VAL A 1 173 ? 14.295 10.902 9.597 1.00 87.56 173 VAL A N 1
ATOM 1400 C CA . VAL A 1 173 ? 14.751 9.577 9.141 1.00 87.56 173 VAL A CA 1
ATOM 1401 C C . VAL A 1 173 ? 14.660 9.462 7.619 1.00 87.56 173 VAL A C 1
ATOM 1403 O O . VAL A 1 173 ? 15.609 9.006 6.986 1.00 87.56 173 VAL A O 1
ATOM 1406 N N . THR A 1 174 ? 13.557 9.926 7.024 1.00 84.69 174 THR A N 1
ATOM 1407 C CA . THR A 1 174 ? 13.364 9.916 5.563 1.00 84.69 174 THR A CA 1
ATOM 1408 C C . THR A 1 174 ? 14.422 10.767 4.858 1.00 84.69 174 THR A C 1
ATOM 1410 O O . THR A 1 174 ? 15.037 10.318 3.894 1.00 84.69 174 THR A O 1
ATOM 1413 N N . MET A 1 175 ? 14.687 11.974 5.366 1.00 87.62 175 MET A N 1
ATOM 1414 C CA . MET A 1 175 ? 15.735 12.854 4.845 1.00 87.62 175 MET A CA 1
ATOM 1415 C C . MET A 1 175 ? 17.128 12.264 5.044 1.00 87.62 175 MET A C 1
ATOM 1417 O O . MET A 1 175 ? 17.929 12.289 4.117 1.00 87.62 175 MET A O 1
ATOM 1421 N N . GLY A 1 176 ? 17.412 11.685 6.212 1.00 89.44 176 GLY A N 1
ATOM 1422 C CA . GLY A 1 176 ? 18.671 10.991 6.472 1.00 89.44 176 GLY A CA 1
ATOM 1423 C C . GLY A 1 176 ? 18.923 9.889 5.447 1.00 89.44 176 GLY A C 1
ATOM 1424 O O . GLY A 1 176 ? 19.980 9.868 4.824 1.00 89.44 176 GLY A O 1
ATOM 1425 N N . MET A 1 177 ? 17.921 9.043 5.191 1.00 84.62 177 MET A N 1
ATOM 1426 C CA . MET A 1 177 ? 18.008 7.994 4.177 1.00 84.62 177 MET A CA 1
ATOM 1427 C C . MET A 1 177 ? 18.208 8.567 2.766 1.00 84.62 177 MET A C 1
ATOM 1429 O O . MET A 1 177 ? 19.055 8.074 2.025 1.00 84.62 177 MET A O 1
ATOM 1433 N N . PHE A 1 178 ? 17.485 9.631 2.406 1.00 84.56 178 PHE A N 1
ATOM 1434 C CA . PHE A 1 178 ? 17.663 10.322 1.127 1.00 84.56 178 PHE A CA 1
ATOM 1435 C C . PHE A 1 178 ? 19.099 10.836 0.951 1.00 84.56 178 PHE A C 1
ATOM 1437 O O . PHE A 1 178 ? 19.737 10.539 -0.058 1.00 84.56 178 PHE A O 1
ATOM 1444 N N . PHE A 1 179 ? 19.649 11.536 1.947 1.00 87.56 179 PHE A N 1
ATOM 1445 C CA . PHE A 1 179 ? 21.024 12.034 1.894 1.00 87.56 179 PHE A CA 1
ATOM 1446 C C . PHE A 1 179 ? 22.053 10.904 1.854 1.00 87.56 179 PHE A C 1
ATOM 1448 O O . PHE A 1 179 ? 23.046 11.024 1.137 1.00 87.56 179 PHE A O 1
ATOM 1455 N N . THR A 1 180 ? 21.822 9.798 2.567 1.00 86.06 180 THR A N 1
ATOM 1456 C CA . THR A 1 180 ? 22.670 8.604 2.474 1.00 86.06 180 THR A CA 1
ATOM 1457 C C . THR A 1 180 ? 22.681 8.043 1.054 1.00 86.06 180 THR A C 1
ATOM 1459 O O . THR A 1 180 ? 23.757 7.769 0.532 1.00 86.06 180 THR A O 1
ATOM 1462 N N . LEU A 1 181 ? 21.520 7.928 0.400 1.00 83.19 181 LEU A N 1
ATOM 1463 C CA . LEU A 1 181 ? 21.428 7.441 -0.980 1.00 83.19 181 LEU A CA 1
ATOM 1464 C C . LEU A 1 181 ? 22.111 8.384 -1.975 1.00 83.19 181 LEU A C 1
ATOM 1466 O O . LEU A 1 181 ? 22.885 7.925 -2.809 1.00 83.19 181 LEU A O 1
ATOM 1470 N N . VAL A 1 182 ? 21.882 9.695 -1.859 1.00 83.62 182 VAL A N 1
ATOM 1471 C CA . VAL A 1 182 ? 22.539 10.704 -2.707 1.00 83.62 182 VAL A CA 1
ATOM 1472 C C . VAL A 1 182 ? 24.055 10.672 -2.521 1.00 83.62 182 VAL A C 1
ATOM 1474 O O . VAL A 1 182 ? 24.798 10.692 -3.498 1.00 83.62 182 VAL A O 1
ATOM 1477 N N . SER A 1 183 ? 24.528 10.570 -1.279 1.00 85.94 183 SER A N 1
ATOM 1478 C CA . SER A 1 183 ? 25.962 10.502 -0.981 1.00 85.94 183 SER A CA 1
ATOM 1479 C C . SER A 1 183 ? 26.587 9.209 -1.505 1.00 85.94 183 SER A C 1
ATOM 1481 O O . SER A 1 183 ? 27.665 9.254 -2.086 1.00 85.94 183 SER A O 1
ATOM 1483 N N . ALA A 1 184 ? 25.902 8.071 -1.355 1.00 83.62 184 ALA A N 1
ATOM 1484 C CA . ALA A 1 184 ? 26.354 6.784 -1.876 1.00 83.62 184 ALA A CA 1
ATOM 1485 C C . ALA A 1 184 ? 26.434 6.769 -3.409 1.00 83.62 184 ALA A C 1
ATOM 1487 O O . ALA A 1 184 ? 27.398 6.240 -3.959 1.00 83.62 184 ALA A O 1
ATOM 1488 N N . ALA A 1 185 ? 25.456 7.384 -4.081 1.00 80.25 185 ALA A N 1
ATOM 1489 C CA . ALA A 1 185 ? 25.452 7.535 -5.531 1.00 80.25 185 ALA A CA 1
ATOM 1490 C C . ALA A 1 185 ? 26.572 8.471 -6.013 1.00 80.25 185 ALA A C 1
ATOM 1492 O O . ALA A 1 185 ? 27.301 8.125 -6.937 1.00 80.25 185 ALA A O 1
ATOM 1493 N N . ASN A 1 186 ? 26.761 9.622 -5.355 1.00 81.88 186 ASN A N 1
ATOM 1494 C CA . ASN A 1 186 ? 27.829 10.574 -5.688 1.00 81.88 186 ASN A CA 1
ATOM 1495 C C . ASN A 1 186 ? 29.233 10.004 -5.443 1.00 81.88 186 ASN A C 1
ATOM 1497 O O . ASN A 1 186 ? 30.158 10.305 -6.192 1.00 81.88 186 ASN A O 1
ATOM 1501 N N . ALA A 1 187 ? 29.401 9.193 -4.397 1.00 84.56 187 ALA A N 1
ATOM 1502 C CA . ALA A 1 187 ? 30.662 8.523 -4.085 1.00 84.56 187 ALA A CA 1
ATOM 1503 C C . ALA A 1 187 ? 30.900 7.253 -4.924 1.00 84.56 187 ALA A C 1
ATOM 1505 O O . ALA A 1 187 ? 31.949 6.630 -4.785 1.00 84.56 187 ALA A O 1
ATOM 1506 N N . ASP A 1 188 ? 29.933 6.868 -5.761 1.00 81.12 188 ASP A N 1
ATOM 1507 C CA . ASP A 1 188 ? 29.930 5.649 -6.566 1.00 81.12 188 ASP A CA 1
ATOM 1508 C C . ASP A 1 188 ? 30.336 4.381 -5.787 1.00 81.12 188 ASP A C 1
ATOM 1510 O O . ASP A 1 188 ? 31.142 3.577 -6.255 1.00 81.12 188 ASP A O 1
ATOM 1514 N N . ILE A 1 189 ? 29.778 4.196 -4.581 1.00 80.69 189 ILE A N 1
ATOM 1515 C CA . ILE A 1 189 ? 30.156 3.108 -3.652 1.00 80.69 189 ILE A CA 1
ATOM 1516 C C . ILE A 1 189 ? 30.082 1.718 -4.310 1.00 80.69 189 ILE A C 1
ATOM 1518 O O . ILE A 1 189 ? 30.855 0.829 -3.956 1.00 80.69 189 ILE A O 1
ATOM 1522 N N . PHE A 1 190 ? 29.166 1.523 -5.263 1.00 75.50 190 PHE A N 1
ATOM 1523 C CA . PHE A 1 190 ? 28.947 0.242 -5.942 1.00 75.50 190 PHE A CA 1
ATOM 1524 C C . PHE A 1 190 ? 29.489 0.187 -7.382 1.00 75.50 190 PHE A C 1
ATOM 1526 O O . PHE A 1 190 ? 29.344 -0.845 -8.041 1.00 75.50 190 PHE A O 1
ATOM 1533 N N . GLY A 1 191 ? 30.141 1.246 -7.877 1.00 72.38 191 GLY A N 1
ATOM 1534 C CA . GLY A 1 191 ? 30.760 1.243 -9.208 1.00 72.38 191 GLY A CA 1
ATOM 1535 C C . GLY A 1 191 ? 29.751 1.209 -10.364 1.00 72.38 191 GLY A C 1
ATOM 1536 O O . GLY A 1 191 ? 29.935 0.459 -11.325 1.00 72.38 191 GLY A O 1
ATOM 1537 N N . PHE A 1 192 ? 28.651 1.955 -10.253 1.00 70.00 192 PHE A N 1
ATOM 1538 C CA . PHE A 1 192 ? 27.618 2.086 -11.288 1.00 70.00 192 PHE A CA 1
ATOM 1539 C C . PHE A 1 192 ? 27.789 3.329 -12.172 1.00 70.00 192 PHE A C 1
ATOM 1541 O O . PHE A 1 192 ? 27.044 3.485 -13.134 1.00 70.00 192 PHE A O 1
ATOM 1548 N N . SER A 1 193 ? 28.759 4.202 -11.874 1.00 65.44 193 SER A N 1
ATOM 1549 C CA . SER A 1 193 ? 29.051 5.385 -12.691 1.00 65.44 193 SER A CA 1
ATOM 1550 C C . SER A 1 193 ? 29.638 5.031 -14.060 1.00 65.44 193 SER A C 1
ATOM 1552 O O . SER A 1 193 ? 30.402 4.069 -14.195 1.00 65.44 193 SER A O 1
ATOM 1554 N N . ALA A 1 194 ? 29.403 5.910 -15.045 1.00 60.94 194 ALA A N 1
ATOM 1555 C CA . ALA A 1 194 ? 29.985 5.856 -16.390 1.00 60.94 194 ALA A CA 1
ATOM 1556 C C . ALA A 1 194 ? 31.519 5.721 -16.378 1.00 60.94 194 ALA A C 1
ATOM 1558 O O . ALA A 1 194 ? 32.105 5.124 -17.280 1.00 60.94 194 ALA A O 1
ATOM 1559 N N . LYS A 1 195 ? 32.176 6.188 -15.305 1.00 63.41 195 LYS A N 1
ATOM 1560 C CA . LYS A 1 195 ? 33.617 6.014 -15.056 1.00 63.41 195 LYS A CA 1
ATOM 1561 C C . LYS A 1 195 ? 34.065 4.541 -15.004 1.00 63.41 195 LYS A C 1
ATOM 1563 O O . LYS A 1 195 ? 35.228 4.255 -15.269 1.00 63.41 195 LYS A O 1
ATOM 1568 N N . HIS A 1 196 ? 33.155 3.617 -14.702 1.00 60.56 196 HIS A N 1
ATOM 1569 C CA . HIS A 1 196 ? 33.376 2.168 -14.664 1.00 60.56 196 HIS A CA 1
ATOM 1570 C C . HIS A 1 196 ? 32.777 1.435 -15.883 1.00 60.56 196 HIS A C 1
ATOM 1572 O O . HIS A 1 196 ? 32.626 0.214 -15.857 1.00 60.56 196 HIS A O 1
ATOM 1578 N N . GLY A 1 197 ? 32.424 2.160 -16.953 1.00 56.91 197 GLY A N 1
ATOM 1579 C CA . GLY A 1 197 ? 31.847 1.585 -18.175 1.00 56.91 197 GLY A CA 1
ATOM 1580 C C . GLY A 1 197 ? 30.386 1.143 -18.038 1.00 56.91 197 GLY A C 1
ATOM 1581 O O . GLY A 1 197 ? 29.895 0.391 -18.875 1.00 56.91 197 GLY A O 1
ATOM 1582 N N . ARG A 1 198 ? 29.695 1.583 -16.980 1.00 58.44 198 ARG A N 1
ATOM 1583 C CA . ARG A 1 198 ? 28.269 1.336 -16.739 1.00 58.44 198 ARG A CA 1
ATOM 1584 C C . ARG A 1 198 ? 27.568 2.682 -16.667 1.00 58.44 198 ARG A C 1
ATOM 1586 O O . ARG A 1 198 ? 27.968 3.501 -15.860 1.00 58.44 198 ARG A O 1
ATOM 1593 N N . ASP A 1 199 ? 26.548 2.926 -17.477 1.00 60.56 199 ASP A N 1
ATOM 1594 C CA . ASP A 1 199 ? 25.753 4.159 -17.376 1.00 60.56 199 ASP A CA 1
ATOM 1595 C C . ASP A 1 199 ? 24.471 3.891 -16.588 1.00 60.56 199 ASP A C 1
ATOM 1597 O O . ASP A 1 199 ? 23.349 3.969 -17.079 1.00 60.56 199 ASP A O 1
ATOM 1601 N N . LEU A 1 200 ? 24.655 3.416 -15.360 1.00 59.34 200 LEU A N 1
ATOM 1602 C CA . LEU A 1 200 ? 23.564 2.980 -14.509 1.00 59.34 200 LEU A CA 1
ATOM 1603 C C . LEU A 1 200 ? 23.410 4.015 -13.392 1.00 59.34 200 LEU A C 1
ATOM 1605 O O . LEU A 1 200 ? 23.988 3.901 -12.315 1.00 59.34 200 LEU A O 1
ATOM 1609 N N . GLY A 1 201 ? 22.688 5.093 -13.706 1.00 66.50 201 GLY A N 1
ATOM 1610 C CA . GLY A 1 201 ? 22.602 6.307 -12.890 1.00 66.50 201 GLY A CA 1
ATOM 1611 C C . GLY A 1 201 ? 21.987 6.147 -11.487 1.00 66.50 201 GLY A C 1
ATOM 1612 O O . GLY A 1 201 ? 21.692 5.054 -11.001 1.00 66.50 201 GLY A O 1
ATOM 1613 N N . PHE A 1 202 ? 21.736 7.291 -10.830 1.00 68.06 202 PHE A N 1
ATOM 1614 C CA . PHE A 1 202 ? 21.140 7.421 -9.483 1.00 68.06 202 PHE A CA 1
ATOM 1615 C C . PHE A 1 202 ? 19.914 6.520 -9.237 1.00 68.06 202 PHE A C 1
ATOM 1617 O O . PHE A 1 202 ? 19.677 6.074 -8.114 1.00 68.06 202 PHE A O 1
ATOM 1624 N N . GLN A 1 203 ? 19.162 6.210 -10.292 1.00 67.88 203 GLN A N 1
ATOM 1625 C CA . GLN A 1 203 ? 18.007 5.326 -10.255 1.00 67.88 203 GLN A CA 1
ATOM 1626 C C . GLN A 1 203 ? 18.315 3.946 -9.647 1.00 67.88 203 GLN A C 1
ATOM 1628 O O . GLN A 1 203 ? 17.541 3.480 -8.818 1.00 67.88 203 GLN A O 1
ATOM 1633 N N . GLN A 1 204 ? 19.450 3.304 -9.947 1.00 69.94 204 GLN A N 1
ATOM 1634 C CA . GLN A 1 204 ? 19.756 1.989 -9.362 1.00 69.94 204 GLN A CA 1
ATOM 1635 C C . GLN A 1 204 ? 20.024 2.056 -7.857 1.00 69.94 204 GLN A C 1
ATOM 1637 O O . GLN A 1 204 ? 19.504 1.231 -7.105 1.00 69.94 204 GLN A O 1
ATOM 1642 N N . TYR A 1 205 ? 20.769 3.066 -7.398 1.00 69.38 205 TYR A N 1
ATOM 1643 C CA . TYR A 1 205 ? 20.961 3.327 -5.966 1.00 69.38 205 TYR A CA 1
ATOM 1644 C C . TYR A 1 205 ? 19.619 3.577 -5.272 1.00 69.38 205 TYR A C 1
ATOM 1646 O O . TYR A 1 205 ? 19.349 3.011 -4.210 1.00 69.38 205 TYR A O 1
ATOM 1654 N N . TYR A 1 206 ? 18.758 4.381 -5.899 1.00 71.62 206 TYR A N 1
ATOM 1655 C CA . TYR A 1 206 ? 17.412 4.650 -5.416 1.00 71.62 206 TYR A CA 1
ATOM 1656 C C . TYR A 1 206 ? 16.584 3.364 -5.311 1.00 71.62 206 TYR A C 1
ATOM 1658 O O . TYR A 1 206 ? 15.999 3.112 -4.262 1.00 71.62 206 TYR A O 1
ATOM 1666 N N . TYR A 1 207 ? 16.579 2.505 -6.331 1.00 70.06 207 TYR A N 1
ATOM 1667 C CA . TYR A 1 207 ? 15.819 1.256 -6.311 1.00 70.06 207 TYR A CA 1
ATOM 1668 C C . TYR A 1 207 ? 16.367 0.249 -5.307 1.00 70.06 207 TYR A C 1
ATOM 1670 O O . TYR A 1 207 ? 15.600 -0.248 -4.487 1.00 70.06 207 TYR A O 1
ATOM 1678 N N . MET A 1 208 ? 17.675 -0.004 -5.282 1.00 69.75 208 MET A N 1
ATOM 1679 C CA . MET A 1 208 ? 18.263 -0.908 -4.290 1.00 69.75 208 MET A CA 1
ATOM 1680 C C . MET A 1 208 ? 17.978 -0.452 -2.858 1.00 69.75 208 MET A C 1
ATOM 1682 O O . MET A 1 208 ? 17.694 -1.285 -2.004 1.00 69.75 208 MET A O 1
ATOM 1686 N N . GLY A 1 209 ? 18.027 0.851 -2.578 1.00 71.94 209 GLY A N 1
ATOM 1687 C CA . GLY A 1 209 ? 17.729 1.374 -1.247 1.00 71.94 209 GLY A CA 1
ATOM 1688 C C . GLY A 1 209 ? 16.234 1.381 -0.931 1.00 71.94 209 GLY A C 1
ATOM 1689 O O . GLY A 1 209 ? 15.775 0.742 0.016 1.00 71.94 209 GLY A O 1
ATOM 1690 N N . VAL A 1 210 ? 15.463 2.118 -1.729 1.00 70.31 210 VAL A N 1
ATOM 1691 C CA . VAL A 1 210 ? 14.054 2.415 -1.456 1.00 70.31 210 VAL A CA 1
ATOM 1692 C C . VAL A 1 210 ? 13.162 1.196 -1.677 1.00 70.31 210 VAL A C 1
ATOM 1694 O O . VAL A 1 210 ? 12.340 0.922 -0.803 1.00 70.31 210 VAL A O 1
ATOM 1697 N N . LEU A 1 211 ? 13.321 0.416 -2.760 1.00 68.88 211 LEU A N 1
ATOM 1698 C CA . LEU A 1 211 ? 12.507 -0.800 -2.942 1.00 68.88 211 LEU A CA 1
ATOM 1699 C C . LEU A 1 211 ? 12.813 -1.851 -1.875 1.00 68.88 211 LEU A C 1
ATOM 1701 O O . LEU A 1 211 ? 11.886 -2.520 -1.432 1.00 68.88 211 LEU A O 1
ATOM 1705 N N . SER A 1 212 ? 14.061 -1.975 -1.412 1.00 68.25 212 SER A N 1
ATOM 1706 C CA . SER A 1 212 ? 14.389 -2.902 -0.318 1.00 68.25 212 SER A CA 1
ATOM 1707 C C . SER A 1 212 ? 13.688 -2.506 0.979 1.00 68.25 212 SER A C 1
ATOM 1709 O O . SER A 1 212 ? 13.085 -3.349 1.643 1.00 68.25 212 SER A O 1
ATOM 1711 N N . CYS A 1 213 ? 13.691 -1.215 1.322 1.00 69.38 213 CYS A N 1
ATOM 1712 C CA . CYS A 1 213 ? 12.950 -0.722 2.481 1.00 69.38 213 CYS A CA 1
ATOM 1713 C C . CYS A 1 213 ? 11.432 -0.859 2.313 1.00 69.38 213 CYS A C 1
ATOM 1715 O O . CYS A 1 213 ? 10.761 -1.227 3.276 1.00 69.38 213 CYS A O 1
ATOM 1717 N N . LEU A 1 214 ? 10.889 -0.630 1.112 1.00 70.94 214 LEU A N 1
ATOM 1718 C CA . LEU A 1 214 ? 9.471 -0.852 0.813 1.00 70.94 214 LEU A CA 1
ATOM 1719 C C . LEU A 1 214 ? 9.091 -2.332 0.919 1.00 70.94 214 LEU A C 1
ATOM 1721 O O . LEU A 1 214 ? 8.062 -2.652 1.502 1.00 70.94 214 LEU A O 1
ATOM 1725 N N . LEU A 1 215 ? 9.925 -3.246 0.424 1.00 70.38 215 LEU A N 1
ATOM 1726 C CA . LEU A 1 215 ? 9.690 -4.684 0.538 1.00 70.38 215 LEU A CA 1
ATOM 1727 C C . LEU A 1 215 ? 9.672 -5.118 2.004 1.00 70.38 215 LEU A C 1
ATOM 1729 O O . LEU A 1 215 ? 8.737 -5.789 2.436 1.00 70.38 215 LEU A O 1
ATOM 1733 N N . ILE A 1 216 ? 10.670 -4.692 2.783 1.00 68.25 216 ILE A N 1
ATOM 1734 C CA . ILE A 1 216 ? 10.723 -4.939 4.227 1.00 68.25 216 ILE A CA 1
ATOM 1735 C C . ILE A 1 216 ? 9.470 -4.367 4.904 1.00 68.25 216 ILE A C 1
ATOM 1737 O O . ILE A 1 216 ? 8.837 -5.060 5.700 1.00 68.25 216 ILE A O 1
ATOM 1741 N N . HIS A 1 217 ? 9.066 -3.144 4.551 1.00 69.94 217 HIS A N 1
ATOM 1742 C CA . HIS A 1 217 ? 7.839 -2.520 5.044 1.00 69.94 217 HIS A CA 1
ATOM 1743 C C . HIS A 1 217 ? 6.593 -3.359 4.727 1.00 69.94 217 HIS A C 1
ATOM 1745 O O . HIS A 1 217 ? 5.829 -3.648 5.644 1.00 69.94 217 HIS A O 1
ATOM 1751 N N . TYR A 1 218 ? 6.416 -3.827 3.489 1.00 70.88 218 TYR A N 1
ATOM 1752 C CA . TYR A 1 218 ? 5.273 -4.664 3.116 1.00 70.88 218 TYR A CA 1
ATOM 1753 C C . TYR A 1 218 ? 5.273 -6.026 3.815 1.00 70.88 218 TYR A C 1
ATOM 1755 O O . TYR A 1 218 ? 4.210 -6.524 4.186 1.00 70.88 218 TYR A O 1
ATOM 1763 N N . VAL A 1 219 ? 6.446 -6.624 4.043 1.00 68.44 219 VAL A N 1
ATOM 1764 C CA . VAL A 1 219 ? 6.573 -7.862 4.829 1.00 68.44 219 VAL A CA 1
ATOM 1765 C C . VAL A 1 219 ? 6.162 -7.619 6.282 1.00 68.44 219 VAL A C 1
ATOM 1767 O O . VAL A 1 219 ? 5.375 -8.392 6.837 1.00 68.44 219 VAL A O 1
ATOM 1770 N N . PHE A 1 220 ? 6.640 -6.532 6.895 1.00 65.31 220 PHE A N 1
ATOM 1771 C CA . PHE A 1 220 ? 6.237 -6.151 8.249 1.00 65.31 220 PHE A CA 1
ATOM 1772 C C . PHE A 1 220 ? 4.742 -5.851 8.341 1.00 65.31 220 PHE A C 1
ATOM 1774 O O . PHE A 1 220 ? 4.109 -6.277 9.305 1.00 65.31 220 PHE A O 1
ATOM 1781 N N . ASP A 1 221 ? 4.166 -5.193 7.339 1.00 68.06 221 ASP A N 1
ATOM 1782 C CA . ASP A 1 221 ? 2.733 -4.924 7.260 1.00 68.06 221 ASP A CA 1
ATOM 1783 C C . ASP A 1 221 ? 1.930 -6.220 7.160 1.00 68.06 221 ASP A C 1
ATOM 1785 O O . ASP A 1 221 ? 1.005 -6.440 7.945 1.00 68.06 221 ASP A O 1
ATOM 1789 N N . GLY A 1 222 ? 2.317 -7.124 6.257 1.00 65.69 222 GLY A N 1
ATOM 1790 C CA . GLY A 1 222 ? 1.697 -8.440 6.126 1.00 65.69 222 GLY A CA 1
ATOM 1791 C C . GLY A 1 222 ? 1.717 -9.214 7.444 1.00 65.69 222 GLY A C 1
ATOM 1792 O O . GLY A 1 222 ? 0.696 -9.776 7.854 1.00 65.69 222 GLY A O 1
ATOM 1793 N N . TYR A 1 223 ? 2.842 -9.180 8.160 1.00 65.62 223 TYR A N 1
ATOM 1794 C CA . TYR A 1 223 ? 2.977 -9.796 9.477 1.00 65.62 223 TYR A CA 1
ATOM 1795 C C . TYR A 1 223 ? 2.101 -9.118 10.544 1.00 65.62 223 TYR A C 1
ATOM 1797 O O . TYR A 1 223 ? 1.319 -9.799 11.213 1.00 65.62 223 TYR A O 1
ATOM 1805 N N . LEU A 1 224 ? 2.171 -7.789 10.684 1.00 63.44 224 LEU A N 1
ATOM 1806 C CA . LEU A 1 224 ? 1.376 -7.015 11.645 1.00 63.44 224 LEU A CA 1
ATOM 1807 C C . LEU A 1 224 ? -0.119 -7.254 11.448 1.00 63.44 224 LEU A C 1
ATOM 1809 O O . LEU A 1 224 ? -0.839 -7.525 12.413 1.00 63.44 224 LEU A O 1
ATOM 1813 N N . PHE A 1 225 ? -0.587 -7.226 10.201 1.00 64.81 225 PHE A N 1
ATOM 1814 C CA . PHE A 1 225 ? -1.990 -7.467 9.891 1.00 64.81 225 PHE A CA 1
ATOM 1815 C C . PHE A 1 225 ? -2.398 -8.916 10.147 1.00 64.81 225 PHE A C 1
ATOM 1817 O O . PHE A 1 225 ? -3.447 -9.138 10.754 1.00 64.81 225 PHE A O 1
ATOM 1824 N N . SER A 1 226 ? -1.553 -9.890 9.805 1.00 64.62 226 SER A N 1
ATOM 1825 C CA . SER A 1 226 ? -1.818 -11.310 10.077 1.00 64.62 226 SER A CA 1
ATOM 1826 C C . SER A 1 226 ? -1.922 -11.607 11.573 1.00 64.62 226 SER A C 1
ATOM 1828 O O . SER A 1 226 ? -2.793 -12.365 12.004 1.00 64.62 226 SER A O 1
ATOM 1830 N N . VAL A 1 227 ? -1.062 -10.993 12.391 1.00 63.62 227 VAL A N 1
ATOM 1831 C CA . VAL A 1 227 ? -1.072 -11.207 13.843 1.00 63.62 227 VAL A CA 1
ATOM 1832 C C . VAL A 1 227 ? -2.214 -10.446 14.515 1.00 63.62 227 VAL A C 1
ATOM 1834 O O . VAL A 1 227 ? -2.897 -11.031 15.354 1.00 63.62 227 VAL A O 1
ATOM 1837 N N . SER A 1 228 ? -2.503 -9.207 14.099 1.00 57.81 228 SER A N 1
ATOM 1838 C CA . SER A 1 228 ? -3.597 -8.388 14.654 1.00 57.81 228 SER A CA 1
ATOM 1839 C C . SER A 1 228 ? -4.999 -8.987 14.465 1.00 57.81 228 SER A C 1
ATOM 1841 O O . SER A 1 228 ? -5.944 -8.574 15.138 1.00 57.81 228 SER A O 1
ATOM 1843 N N . HIS A 1 229 ? -5.144 -9.976 13.575 1.00 57.62 229 HIS A N 1
ATOM 1844 C CA . HIS A 1 229 ? -6.423 -10.615 13.257 1.00 57.62 229 HIS A CA 1
ATOM 1845 C C . HIS A 1 229 ? -6.793 -11.790 14.179 1.00 57.62 229 HIS A C 1
ATOM 1847 O O . HIS A 1 229 ? -7.899 -12.326 14.077 1.00 57.62 229 HIS A O 1
ATOM 1853 N N . LYS A 1 230 ? -5.899 -12.219 15.081 1.00 62.28 230 LYS A N 1
ATOM 1854 C CA . LYS A 1 230 ? -6.190 -13.320 16.016 1.00 62.28 230 LYS A CA 1
ATOM 1855 C C . LYS A 1 230 ? -7.171 -12.857 17.102 1.00 62.28 230 LYS A C 1
ATOM 1857 O O . LYS A 1 230 ? -6.971 -11.815 17.718 1.00 62.28 230 LYS A O 1
ATOM 1862 N N . ALA A 1 231 ? -8.212 -13.655 17.359 1.00 51.31 231 ALA A N 1
ATOM 1863 C CA . ALA A 1 231 ? -9.337 -13.311 18.243 1.00 51.31 231 ALA A CA 1
ATOM 1864 C C . ALA A 1 231 ? -8.938 -12.951 19.692 1.00 51.31 231 ALA A C 1
ATOM 1866 O O . ALA A 1 231 ? -9.670 -12.233 20.366 1.00 51.31 231 ALA A O 1
ATOM 1867 N N . GLU A 1 232 ? -7.769 -13.405 20.148 1.00 57.84 232 GLU A N 1
ATOM 1868 C CA . GLU A 1 232 ? -7.248 -13.204 21.508 1.00 57.84 232 GLU A CA 1
ATOM 1869 C C . GLU A 1 232 ? -6.222 -12.060 21.627 1.00 57.84 232 GLU A C 1
ATOM 1871 O O . GLU A 1 232 ? -5.596 -11.876 22.675 1.00 57.84 232 GLU A O 1
ATOM 1876 N N . GLN A 1 233 ? -5.982 -11.301 20.554 1.00 58.25 233 GLN A N 1
ATOM 1877 C CA . GLN A 1 233 ? -5.010 -10.209 20.577 1.00 58.25 233 GLN A CA 1
ATOM 1878 C C . GLN A 1 233 ? -5.589 -8.973 21.275 1.00 58.25 233 GLN A C 1
ATOM 1880 O O . GLN A 1 233 ? -6.413 -8.239 20.723 1.00 58.25 233 GLN A O 1
ATOM 1885 N N . THR A 1 234 ? -5.116 -8.711 22.495 1.00 58.56 234 THR A N 1
ATOM 1886 C CA . THR A 1 234 ? -5.203 -7.385 23.114 1.00 58.56 234 THR A CA 1
ATOM 1887 C C . THR A 1 234 ? -4.124 -6.475 22.525 1.00 58.56 234 THR A C 1
ATOM 1889 O O . THR A 1 234 ? -3.117 -6.939 21.991 1.00 58.56 234 THR A O 1
ATOM 1892 N N . LEU A 1 235 ? -4.312 -5.156 22.628 1.00 56.88 235 LEU A N 1
ATOM 1893 C CA . LEU A 1 235 ? -3.340 -4.146 22.172 1.00 56.88 235 LEU A CA 1
ATOM 1894 C C . LEU A 1 235 ? -1.932 -4.357 22.774 1.00 56.88 235 LEU A C 1
ATOM 1896 O O . LEU A 1 235 ? -0.944 -3.913 22.192 1.00 56.88 235 LEU A O 1
ATOM 1900 N N . GLU A 1 236 ? -1.840 -5.048 23.916 1.00 57.84 236 GLU A N 1
ATOM 1901 C CA . GLU A 1 236 ? -0.578 -5.424 24.562 1.00 57.84 236 GLU A CA 1
ATOM 1902 C C . GLU A 1 236 ? 0.176 -6.558 23.845 1.00 57.84 236 GLU A C 1
ATOM 1904 O O . GLU A 1 236 ? 1.388 -6.662 24.005 1.00 57.84 236 GLU A O 1
ATOM 1909 N N . ARG A 1 237 ? -0.513 -7.401 23.063 1.00 56.00 237 ARG A N 1
ATOM 1910 C CA . ARG A 1 237 ? 0.026 -8.640 22.465 1.00 56.00 237 ARG A CA 1
ATOM 1911 C C . ARG A 1 237 ? 0.431 -8.514 20.991 1.00 56.00 237 ARG A C 1
ATOM 1913 O O . ARG A 1 237 ? 0.866 -9.503 20.398 1.00 56.00 237 ARG A O 1
ATOM 1920 N N . ILE A 1 238 ? 0.303 -7.324 20.404 1.00 57.34 238 ILE A N 1
ATOM 1921 C CA . ILE A 1 238 ? 0.765 -7.049 19.037 1.00 57.34 238 ILE A CA 1
ATOM 1922 C C . ILE A 1 238 ? 2.309 -7.023 19.053 1.00 57.34 238 ILE A C 1
ATOM 1924 O O . ILE A 1 238 ? 2.877 -6.252 19.836 1.00 57.34 238 ILE A O 1
ATOM 1928 N N . PRO A 1 239 ? 3.010 -7.837 18.237 1.00 45.53 239 PRO A N 1
ATOM 1929 C CA . PRO A 1 239 ? 4.474 -7.877 18.208 1.00 45.53 239 PRO A CA 1
ATOM 1930 C C . PRO A 1 239 ? 5.050 -6.487 17.897 1.00 45.53 239 PRO A C 1
ATOM 1932 O O . PRO A 1 239 ? 4.398 -5.697 17.221 1.00 45.53 239 PRO A O 1
ATOM 1935 N N . PHE A 1 240 ? 6.247 -6.186 18.412 1.00 49.97 240 PHE A N 1
ATOM 1936 C CA . PHE A 1 240 ? 6.851 -4.839 18.553 1.00 49.97 240 PHE A CA 1
ATOM 1937 C C . PHE A 1 240 ? 6.310 -3.993 19.720 1.00 49.97 240 PHE A C 1
ATOM 1939 O O . PHE A 1 240 ? 6.821 -2.906 19.997 1.00 49.97 240 PHE A O 1
ATOM 1946 N N . ALA A 1 241 ? 5.368 -4.530 20.501 1.00 42.91 241 ALA A N 1
ATOM 1947 C CA . ALA A 1 241 ? 5.216 -4.171 21.903 1.00 42.91 241 ALA A CA 1
ATOM 1948 C C . ALA A 1 241 ? 6.395 -4.749 22.698 1.00 42.91 241 ALA A C 1
ATOM 1950 O O . ALA A 1 241 ? 6.495 -5.962 22.867 1.00 42.91 241 ALA A O 1
ATOM 1951 N N . THR A 1 242 ? 7.272 -3.906 23.242 1.00 35.34 242 THR A N 1
ATOM 1952 C CA . THR A 1 242 ? 8.009 -4.331 24.440 1.00 35.34 242 THR A CA 1
ATOM 1953 C C . THR A 1 242 ? 6.947 -4.661 25.493 1.00 35.34 242 THR A C 1
ATOM 1955 O O . THR A 1 242 ? 6.044 -3.830 25.673 1.00 35.34 242 THR A O 1
ATOM 1958 N N . PRO A 1 243 ? 6.995 -5.829 26.163 1.00 37.62 243 PRO A N 1
ATOM 1959 C CA . PRO A 1 243 ? 6.140 -6.077 27.314 1.00 37.62 243 PRO A CA 1
ATOM 1960 C C . PRO A 1 243 ? 6.255 -4.876 28.249 1.00 37.62 243 PRO A C 1
ATOM 1962 O O . PRO A 1 243 ? 7.359 -4.356 28.453 1.00 37.62 243 PRO A O 1
ATOM 1965 N N . SER A 1 244 ? 5.133 -4.391 28.786 1.00 38.53 244 SER A N 1
ATOM 1966 C CA . SER A 1 244 ? 5.227 -3.504 29.939 1.00 38.53 244 SER A CA 1
ATOM 1967 C C . SER A 1 244 ? 6.074 -4.245 30.963 1.00 38.53 244 SER A C 1
ATOM 1969 O O . SER A 1 244 ? 5.735 -5.382 31.295 1.00 38.53 244 SER A O 1
ATOM 1971 N N . LEU A 1 245 ? 7.174 -3.639 31.418 1.00 40.62 245 LEU A N 1
ATOM 1972 C CA . LEU A 1 245 ? 7.840 -4.116 32.623 1.00 40.62 245 LEU A CA 1
ATOM 1973 C C . LEU A 1 245 ? 6.734 -4.234 33.668 1.00 40.62 245 LEU A C 1
ATOM 1975 O O . LEU A 1 245 ? 6.094 -3.229 33.994 1.00 40.62 245 LEU A O 1
ATOM 1979 N N . ALA A 1 246 ? 6.431 -5.474 34.054 1.00 40.44 246 ALA A N 1
ATOM 1980 C CA . ALA A 1 246 ? 5.526 -5.748 35.149 1.00 40.44 246 ALA A CA 1
ATOM 1981 C C . ALA A 1 246 ? 6.023 -4.905 36.327 1.00 40.44 246 ALA A C 1
ATOM 1983 O O . ALA A 1 246 ? 7.222 -4.906 36.617 1.00 40.44 246 ALA A O 1
ATOM 1984 N N . ARG A 1 247 ? 5.128 -4.087 36.884 1.00 40.53 247 ARG A N 1
ATOM 1985 C CA . ARG A 1 247 ? 5.398 -3.428 38.160 1.00 40.53 247 ARG A CA 1
ATOM 1986 C C . ARG A 1 247 ? 5.450 -4.479 39.251 1.00 40.53 247 ARG A C 1
ATOM 1988 O O . ARG A 1 247 ? 4.606 -5.400 39.177 1.00 40.53 247 ARG A O 1
#

Nearest PDB structures (foldseek):
  5eg1-assembly1_B  TM=2.077E-01  e=2.894E+00  Escherichia coli
  8px9-assembly1_B  TM=1.162E-01  e=3.696E+00  Escherichia coli

Mean predicted aligned error: 9.7 Å